Protein AF-A0AAD0MQS6-F1 (afdb_monomer_lite)

Radius of gyration: 20.45 Å; chains: 1; bounding box: 47×30×64 Å

pLDDT: mean 91.76, std 9.24, range [52.53, 98.5]

Organism: NCBI:txid860

Secondary structure (DSSP, 8-state):
---EETTEETT-BHHHHGGG--TTTEEE-TTSSEEEEEEEEEETTEEEEEEEETTTTEEEEEEE--TT--SSGGG-TTPBP-HHHHHHHTEE--TT-TTT-EEEESSSTT-EEEEE-SSSSSTT--SS--EEEEEEEE-SS-----TTS-S-S-GGG-SBGGGGHHHHHHTT--EEETTTTEEEEEETTEEEEEETTT-BEEEEEETTT--EEEE--

Foldseek 3Di:
DAQDDPRRGFFDACVVCLVVDAPVQWFQDQLNFWIWGFNPAADVPRTWTWIAGQLRRGGFKTKDQHQPDDPDDQQHFFDFDDPCNCVVQVWDDDPVCPPQAWTAGPNQQFKIFHWDQLCCPPVVRNPRTITGRIIMGGHPPDDPDPLCDALDPDPLPDFFCRNCVNVQSVVVAWGDGSVVQWIWGDDDQWIWIAGSRPRTTQWIARNVVRDTPDGDD

Structure (mmCIF, N/CA/C/O backbone):
data_AF-A0AAD0MQS6-F1
#
_entry.id   AF-A0AAD0MQS6-F1
#
loop_
_atom_site.group_PDB
_atom_site.id
_atom_site.type_symbol
_atom_site.label_atom_id
_atom_site.label_alt_id
_atom_site.label_comp_id
_atom_site.label_asym_id
_atom_site.label_entity_id
_atom_site.label_seq_id
_atom_site.pdbx_PDB_ins_code
_atom_site.Cartn_x
_atom_site.Cartn_y
_atom_site.Cartn_z
_atom_site.occupancy
_atom_site.B_iso_or_equiv
_atom_site.auth_seq_id
_atom_site.auth_comp_id
_atom_site.auth_asym_id
_atom_site.auth_atom_id
_atom_site.pdbx_PDB_model_num
ATOM 1 N N . MET A 1 1 ? -1.853 -10.309 18.405 1.00 84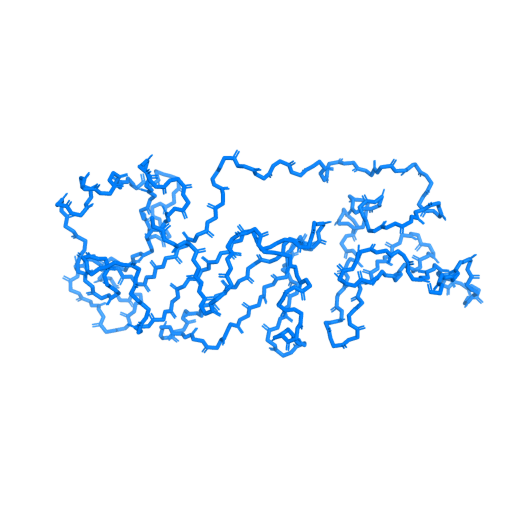.81 1 MET A N 1
ATOM 2 C CA . MET A 1 1 ? -2.832 -9.524 17.625 1.00 84.81 1 MET A CA 1
ATOM 3 C C . MET A 1 1 ? -2.603 -9.803 16.147 1.00 84.81 1 MET A C 1
ATOM 5 O O . MET A 1 1 ? -1.456 -10.047 15.782 1.00 84.81 1 MET A O 1
ATOM 9 N N . LYS A 1 2 ? -3.654 -9.863 15.324 1.00 86.12 2 LYS A N 1
ATOM 10 C CA . LYS A 1 2 ? -3.515 -10.109 13.881 1.00 86.12 2 LYS A CA 1
ATOM 11 C C . LYS A 1 2 ? -3.589 -8.777 13.137 1.00 86.12 2 LYS A C 1
ATOM 13 O O . LYS A 1 2 ? -4.615 -8.115 13.192 1.00 86.12 2 LYS A O 1
ATOM 18 N N . TYR A 1 3 ? -2.507 -8.403 12.462 1.00 89.94 3 TYR A N 1
ATOM 19 C CA . TYR A 1 3 ? -2.429 -7.190 11.645 1.00 89.94 3 TYR A CA 1
ATOM 20 C C . TYR A 1 3 ? -2.841 -7.524 10.210 1.00 89.94 3 TYR A C 1
ATOM 22 O O . TYR A 1 3 ? -2.008 -7.634 9.307 1.00 89.94 3 TYR A O 1
ATOM 30 N N . GLU A 1 4 ? -4.129 -7.811 10.046 1.00 94.44 4 GLU A N 1
ATOM 31 C CA . GLU A 1 4 ? -4.718 -8.241 8.782 1.00 94.44 4 GLU A CA 1
ATOM 32 C C . GLU A 1 4 ? -6.066 -7.558 8.553 1.00 94.44 4 GLU A C 1
ATOM 34 O O . GLU A 1 4 ? -6.793 -7.274 9.504 1.00 94.44 4 GLU A O 1
ATOM 39 N N . TYR A 1 5 ? -6.412 -7.325 7.292 1.00 96.81 5 TYR A N 1
ATOM 40 C CA . TYR A 1 5 ? -7.717 -6.810 6.894 1.00 96.81 5 TYR A CA 1
ATOM 41 C C . TYR A 1 5 ? -8.201 -7.562 5.656 1.00 96.81 5 TYR A C 1
ATOM 43 O O . TYR A 1 5 ? -7.484 -7.645 4.661 1.00 96.81 5 TYR A O 1
ATOM 51 N N . GLN A 1 6 ? -9.394 -8.162 5.736 1.00 94.19 6 GLN A N 1
ATOM 52 C CA . GLN A 1 6 ? -9.986 -8.974 4.657 1.00 94.19 6 GLN A CA 1
ATOM 53 C C . GLN A 1 6 ? -9.030 -10.050 4.092 1.00 94.19 6 GLN A C 1
ATOM 55 O O . GLN A 1 6 ? -9.009 -10.329 2.897 1.00 94.19 6 GLN A O 1
ATOM 60 N N . GLY A 1 7 ? -8.217 -10.658 4.963 1.00 94.69 7 GLY A N 1
ATOM 61 C CA . GLY A 1 7 ? -7.245 -11.694 4.595 1.00 94.69 7 GLY A CA 1
ATOM 62 C C . GLY A 1 7 ? -5.902 -11.177 4.064 1.00 94.69 7 GLY A C 1
ATOM 63 O O . GLY A 1 7 ? -5.009 -11.992 3.843 1.00 94.69 7 GLY A O 1
ATOM 64 N N . ILE A 1 8 ? -5.733 -9.860 3.909 1.00 96.81 8 ILE A N 1
ATOM 65 C CA . ILE A 1 8 ? -4.472 -9.222 3.510 1.00 96.81 8 ILE A CA 1
ATOM 66 C C . ILE A 1 8 ? -3.673 -8.883 4.763 1.00 96.81 8 ILE A C 1
ATOM 68 O O . ILE A 1 8 ? -4.180 -8.205 5.660 1.00 96.81 8 ILE A O 1
ATOM 72 N N . LYS A 1 9 ? -2.425 -9.341 4.824 1.00 95.25 9 LYS A N 1
ATOM 73 C CA . LYS A 1 9 ? -1.525 -9.151 5.964 1.00 95.25 9 LYS A CA 1
ATOM 74 C C . LYS A 1 9 ? -0.420 -8.165 5.633 1.00 95.25 9 LYS A C 1
ATOM 76 O O . LYS A 1 9 ? 0.049 -8.081 4.498 1.00 95.25 9 LYS A O 1
ATOM 81 N N . LEU A 1 10 ? 0.056 -7.474 6.663 1.00 93.06 10 LEU A N 1
ATOM 82 C CA . LEU A 1 10 ? 1.324 -6.758 6.579 1.00 93.06 10 LEU A CA 1
ATOM 83 C C . LEU A 1 10 ? 2.438 -7.734 6.157 1.00 93.06 10 LEU A C 1
ATOM 85 O O . LEU A 1 10 ? 2.541 -8.832 6.710 1.00 93.06 10 LEU A O 1
ATOM 89 N N . GLY A 1 11 ? 3.246 -7.350 5.170 1.00 92.12 11 GLY A N 1
ATOM 90 C CA . GLY A 1 11 ? 4.288 -8.203 4.598 1.00 92.12 11 GLY A CA 1
ATOM 91 C C . GLY A 1 11 ? 3.839 -9.103 3.440 1.00 92.12 11 GLY A C 1
ATOM 92 O O . GLY A 1 11 ? 4.682 -9.780 2.850 1.00 92.12 11 GLY A O 1
ATOM 93 N N . ASP A 1 12 ? 2.551 -9.133 3.077 1.00 95.81 12 ASP A N 1
ATOM 94 C CA . ASP A 1 12 ? 2.113 -9.891 1.901 1.00 95.81 12 ASP A CA 1
ATOM 95 C C . ASP A 1 12 ? 2.695 -9.313 0.602 1.00 95.81 12 ASP A C 1
ATOM 97 O O . ASP A 1 12 ? 2.793 -8.101 0.424 1.00 95.81 12 ASP A O 1
ATOM 101 N N . SER A 1 13 ? 3.059 -10.199 -0.329 1.00 96.56 13 SER A N 1
ATOM 102 C CA . SER A 1 13 ? 3.454 -9.817 -1.690 1.00 96.56 13 SER A CA 1
ATOM 103 C C . SER A 1 13 ? 2.247 -9.310 -2.479 1.00 96.56 13 SER A C 1
ATOM 105 O O . SER A 1 13 ? 1.150 -9.866 -2.366 1.00 96.56 13 SER A O 1
ATOM 107 N N . ILE A 1 14 ? 2.471 -8.329 -3.355 1.00 97.44 14 ILE A N 1
ATOM 108 C CA . ILE A 1 14 ? 1.487 -7.832 -4.320 1.00 97.44 14 ILE A CA 1
ATOM 109 C C . ILE A 1 14 ? 0.902 -8.966 -5.163 1.00 97.44 14 ILE A C 1
ATOM 111 O O . ILE A 1 14 ? -0.274 -8.918 -5.499 1.00 97.44 14 ILE A O 1
ATOM 115 N N . GLU A 1 15 ? 1.670 -10.023 -5.439 1.00 97.75 15 GLU A N 1
ATOM 116 C CA . GLU A 1 15 ? 1.200 -11.207 -6.166 1.00 97.75 15 GLU A CA 1
ATOM 117 C C . GLU A 1 15 ? -0.045 -11.828 -5.518 1.00 97.75 15 GLU A C 1
ATOM 119 O O . GLU A 1 15 ? -0.988 -12.199 -6.216 1.00 97.75 15 GLU A O 1
ATOM 124 N N . LYS A 1 16 ? -0.102 -11.879 -4.180 1.00 97.31 16 LYS A N 1
ATOM 125 C CA . LYS A 1 16 ? -1.248 -12.451 -3.458 1.00 97.31 16 LYS A CA 1
ATOM 126 C C . LYS A 1 16 ? -2.524 -11.634 -3.631 1.00 97.31 16 LYS A C 1
ATOM 128 O O . LYS A 1 16 ? -3.617 -12.183 -3.525 1.00 97.31 16 LYS A O 1
ATOM 133 N N . ILE A 1 17 ? -2.384 -10.331 -3.861 1.00 97.00 17 ILE A N 1
ATOM 134 C CA . ILE A 1 17 ? -3.498 -9.381 -3.880 1.00 97.00 17 ILE A CA 1
ATOM 135 C C . ILE A 1 17 ? -3.730 -8.756 -5.256 1.00 97.00 17 ILE A C 1
ATOM 137 O O . ILE A 1 17 ? -4.676 -7.993 -5.408 1.00 97.00 17 ILE A O 1
ATOM 141 N N . ILE A 1 18 ? -2.929 -9.100 -6.271 1.00 97.50 18 ILE A N 1
ATOM 142 C CA . ILE A 1 18 ? -2.945 -8.455 -7.593 1.00 97.50 18 ILE A CA 1
ATOM 143 C C . ILE A 1 18 ? -4.324 -8.501 -8.252 1.00 97.50 18 ILE A C 1
ATOM 145 O O . ILE A 1 18 ? -4.724 -7.552 -8.913 1.00 97.50 18 ILE A O 1
ATOM 149 N N . ASN A 1 19 ? -5.084 -9.575 -8.025 1.00 97.19 19 ASN A N 1
ATOM 150 C CA . ASN A 1 19 ? -6.423 -9.750 -8.591 1.00 97.19 19 ASN A CA 1
ATOM 151 C C . ASN A 1 19 ? -7.476 -8.814 -7.971 1.00 97.19 19 ASN A C 1
ATOM 153 O O . ASN A 1 19 ? -8.575 -8.698 -8.507 1.00 97.19 19 ASN A O 1
ATOM 157 N N . LEU A 1 20 ? -7.160 -8.161 -6.849 1.00 97.56 20 LEU A N 1
ATOM 158 C CA . LEU A 1 20 ? -8.011 -7.155 -6.211 1.00 97.56 20 LEU A CA 1
ATOM 159 C C . LEU A 1 20 ? -7.728 -5.743 -6.746 1.00 97.56 20 LEU A C 1
ATOM 161 O O . LEU A 1 20 ? -8.545 -4.839 -6.560 1.00 97.56 20 LEU A O 1
ATOM 165 N N . LEU A 1 21 ? -6.578 -5.543 -7.394 1.00 98.19 21 LEU A N 1
ATOM 166 C CA . LEU A 1 21 ? -6.091 -4.234 -7.811 1.00 98.19 21 LEU A CA 1
ATOM 167 C C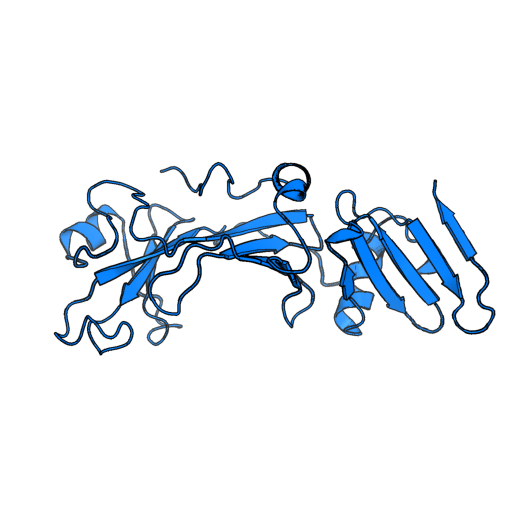 . LEU A 1 21 ? -6.548 -3.914 -9.239 1.00 98.19 21 LEU A C 1
ATOM 169 O O . LEU A 1 21 ? -6.540 -4.773 -10.118 1.00 98.19 21 LEU A O 1
ATOM 173 N N . ASN A 1 22 ? -6.937 -2.664 -9.470 1.00 98.25 22 ASN A N 1
ATOM 174 C CA . ASN A 1 22 ? -7.222 -2.103 -10.789 1.00 98.25 22 ASN A CA 1
ATOM 175 C C . ASN A 1 22 ? -7.034 -0.581 -10.772 1.00 98.25 22 ASN A C 1
ATOM 177 O O . ASN A 1 22 ? -6.935 0.038 -9.708 1.00 98.25 22 ASN A O 1
ATOM 181 N N . ASN A 1 23 ? -7.062 0.042 -11.947 1.00 98.12 23 ASN A N 1
ATOM 182 C CA . ASN A 1 23 ? -6.857 1.491 -12.077 1.00 98.12 23 ASN A CA 1
ATOM 183 C C . ASN A 1 23 ? -7.951 2.347 -11.400 1.00 98.12 23 ASN A C 1
ATOM 185 O O . ASN A 1 23 ? -7.746 3.536 -11.164 1.00 98.12 23 ASN A O 1
ATOM 189 N N . LYS A 1 24 ? -9.124 1.780 -11.071 1.00 97.75 24 LYS A N 1
ATOM 190 C CA . LYS A 1 24 ? -10.201 2.517 -10.380 1.00 97.75 24 LYS A CA 1
ATOM 191 C C . LYS A 1 24 ? -9.984 2.583 -8.873 1.00 97.75 24 LYS A C 1
ATOM 193 O O . LYS A 1 24 ? -10.360 3.572 -8.246 1.00 97.75 24 LYS A O 1
ATOM 198 N N . ASN A 1 25 ? -9.435 1.522 -8.284 1.00 97.69 25 ASN A N 1
ATOM 199 C CA . ASN A 1 25 ? -9.292 1.393 -6.834 1.00 97.69 25 ASN A CA 1
ATOM 200 C C . ASN A 1 25 ? -7.849 1.547 -6.340 1.00 97.69 25 ASN A C 1
ATOM 202 O O . ASN A 1 25 ? -7.645 1.695 -5.137 1.00 97.69 25 ASN A O 1
ATOM 206 N N . THR A 1 26 ? -6.865 1.543 -7.237 1.00 98.38 26 THR A N 1
ATOM 207 C CA . THR A 1 26 ? -5.444 1.574 -6.893 1.00 98.38 26 THR A CA 1
ATOM 208 C C . THR A 1 26 ? -4.746 2.688 -7.653 1.00 98.38 26 THR A C 1
ATOM 210 O O . THR A 1 26 ? -4.903 2.811 -8.864 1.00 98.38 26 THR A O 1
ATOM 213 N N . LYS A 1 27 ? -3.969 3.507 -6.940 1.00 97.25 27 LYS A N 1
ATOM 214 C CA . LYS A 1 27 ? -3.188 4.598 -7.536 1.00 97.25 27 LYS A CA 1
ATOM 215 C C . LYS A 1 27 ? -1.796 4.692 -6.929 1.00 97.25 27 LYS A C 1
ATOM 217 O O . LYS A 1 27 ? -1.626 4.382 -5.753 1.00 97.25 27 LYS A O 1
ATOM 222 N N . LEU A 1 28 ? -0.830 5.171 -7.704 1.00 96.81 28 LEU A N 1
ATOM 223 C CA . LEU A 1 28 ? 0.480 5.554 -7.183 1.00 96.81 28 LEU A CA 1
ATOM 224 C C . LEU A 1 28 ? 0.337 6.779 -6.266 1.00 96.81 28 LEU A C 1
ATOM 226 O O . LEU A 1 28 ? -0.493 7.658 -6.520 1.00 96.81 28 LEU A O 1
ATOM 230 N N . ASN A 1 29 ? 1.096 6.812 -5.173 1.00 94.25 29 ASN A N 1
ATOM 231 C CA . ASN A 1 29 ? 1.189 7.991 -4.322 1.00 94.25 29 ASN A CA 1
ATOM 232 C C . ASN A 1 29 ? 2.011 9.100 -4.996 1.00 94.25 29 ASN A C 1
ATOM 234 O O . ASN A 1 29 ? 2.797 8.855 -5.909 1.00 94.25 29 ASN A O 1
ATOM 238 N N . ASP A 1 30 ? 1.877 10.324 -4.494 1.00 90.00 30 ASP A N 1
ATOM 239 C CA . ASP A 1 30 ? 2.519 11.496 -5.103 1.00 90.00 30 ASP A CA 1
ATOM 240 C C . ASP A 1 30 ? 4.060 11.455 -5.010 1.00 90.00 30 ASP A C 1
ATOM 242 O O . ASP A 1 30 ? 4.748 12.189 -5.709 1.00 90.00 30 ASP A O 1
ATOM 246 N N . PHE A 1 31 ? 4.612 10.575 -4.166 1.00 87.38 31 PHE A N 1
ATOM 247 C CA . PHE A 1 31 ? 6.055 10.375 -3.996 1.00 87.38 31 PHE A CA 1
ATOM 248 C C . PHE A 1 31 ? 6.646 9.272 -4.888 1.00 87.38 31 PHE A C 1
ATOM 250 O O . PHE A 1 31 ? 7.858 9.031 -4.824 1.00 87.38 31 PHE A O 1
ATOM 257 N N . GLY A 1 32 ? 5.812 8.575 -5.667 1.00 89.06 32 GLY A N 1
ATOM 258 C CA . GLY A 1 32 ? 6.231 7.480 -6.543 1.00 89.06 32 GLY A CA 1
ATOM 259 C C . GLY A 1 32 ? 6.788 6.254 -5.809 1.00 89.06 32 GLY A C 1
ATOM 260 O O . GLY A 1 32 ? 7.562 5.493 -6.385 1.00 89.06 32 GLY A O 1
ATOM 261 N N . THR A 1 33 ? 6.451 6.072 -4.530 1.00 90.88 33 THR A N 1
ATOM 262 C CA . THR A 1 33 ? 6.995 5.000 -3.680 1.00 90.88 33 THR A CA 1
ATOM 263 C C . THR A 1 33 ? 6.022 3.864 -3.434 1.00 90.88 33 THR A C 1
ATOM 265 O O . THR A 1 33 ? 6.464 2.725 -3.297 1.00 90.88 33 THR A O 1
ATOM 268 N N . ASP A 1 34 ? 4.721 4.152 -3.385 1.00 95.00 34 ASP A N 1
ATOM 269 C CA . ASP A 1 34 ? 3.715 3.201 -2.919 1.00 95.00 34 ASP A CA 1
ATOM 270 C C . ASP A 1 34 ? 2.457 3.240 -3.779 1.00 95.00 34 ASP A C 1
ATOM 272 O O . ASP A 1 34 ? 1.966 4.308 -4.152 1.00 95.00 34 ASP A O 1
ATOM 276 N N . LEU A 1 35 ? 1.881 2.068 -4.027 1.00 97.69 35 LEU A N 1
ATOM 277 C CA . LEU A 1 35 ? 0.518 1.941 -4.525 1.00 97.69 35 LEU A CA 1
ATOM 278 C C . LEU A 1 35 ? -0.446 1.987 -3.349 1.00 97.69 35 LEU A C 1
ATOM 280 O O . LEU A 1 35 ? -0.298 1.245 -2.380 1.00 97.69 35 LEU A O 1
ATOM 284 N N . ILE A 1 36 ? -1.460 2.833 -3.465 1.00 98.12 36 ILE A N 1
ATOM 285 C CA . ILE A 1 36 ? -2.537 2.987 -2.498 1.00 98.12 36 ILE A CA 1
ATOM 286 C C . ILE A 1 36 ? -3.773 2.293 -3.059 1.00 98.12 36 ILE A C 1
ATOM 288 O O . ILE A 1 36 ? -4.453 2.835 -3.934 1.00 98.12 36 ILE A O 1
ATOM 292 N N . TYR A 1 37 ? -4.075 1.114 -2.525 1.00 98.19 37 TYR A N 1
ATOM 293 C CA . TYR A 1 37 ? -5.296 0.367 -2.796 1.00 98.19 37 TYR A CA 1
ATOM 294 C C . TYR A 1 37 ? -6.409 0.799 -1.830 1.00 98.19 37 TYR A C 1
ATOM 296 O O . TYR A 1 37 ? -6.290 0.633 -0.617 1.00 98.19 37 TYR A O 1
ATOM 304 N N . LYS A 1 38 ? -7.504 1.355 -2.355 1.00 97.50 38 LYS A N 1
ATOM 305 C CA . LYS A 1 38 ? -8.731 1.659 -1.604 1.00 97.50 38 LYS A CA 1
ATOM 306 C C . LYS A 1 38 ? -9.661 0.447 -1.631 1.00 97.50 38 LYS A C 1
ATOM 308 O O . LYS A 1 38 ? -10.166 0.088 -2.692 1.00 97.50 38 LYS A O 1
ATOM 313 N N . THR A 1 39 ? -9.936 -0.139 -0.469 1.00 95.12 39 THR A N 1
ATOM 314 C CA . THR A 1 39 ? -10.717 -1.389 -0.362 1.00 95.12 39 THR A CA 1
ATOM 315 C C . THR A 1 39 ? -12.224 -1.192 -0.550 1.00 95.12 39 THR A C 1
ATOM 317 O O . THR A 1 39 ? -12.948 -2.157 -0.766 1.00 95.12 39 THR A O 1
ATOM 320 N N . GLY A 1 40 ? -12.701 0.055 -0.476 1.00 92.75 40 GLY A N 1
ATOM 321 C CA . GLY A 1 40 ? -14.116 0.421 -0.587 1.00 92.75 40 GLY A CA 1
ATOM 322 C C . GLY A 1 40 ? -14.793 0.706 0.754 1.00 92.75 40 GLY A C 1
ATOM 323 O O . GLY A 1 40 ? -15.755 1.467 0.772 1.00 92.75 40 GLY A O 1
ATOM 324 N N . SER A 1 41 ? -14.265 0.191 1.870 1.00 95.19 41 SER A N 1
ATOM 325 C CA . SER A 1 41 ? -14.770 0.525 3.208 1.00 95.19 41 SER A CA 1
ATOM 326 C C . SER A 1 41 ? -14.367 1.938 3.620 1.00 95.19 41 SER A C 1
ATOM 328 O O . SER A 1 41 ? -13.222 2.362 3.420 1.00 95.19 41 SER A O 1
ATOM 330 N N . THR A 1 42 ? -15.308 2.665 4.211 1.00 94.12 42 THR A N 1
ATOM 331 C CA . THR A 1 42 ? -15.132 4.048 4.656 1.00 94.12 42 THR A CA 1
ATOM 332 C C . THR A 1 42 ? -15.847 4.280 5.976 1.00 94.12 42 THR A C 1
ATOM 334 O O . THR A 1 42 ? -16.956 3.782 6.176 1.00 94.12 42 THR A O 1
ATOM 337 N N . ILE A 1 43 ? -15.279 5.139 6.812 1.00 92.00 43 ILE A N 1
ATOM 338 C CA . ILE A 1 43 ? -16.011 5.812 7.882 1.00 92.00 43 ILE A CA 1
ATOM 339 C C . ILE A 1 43 ? -16.134 7.273 7.467 1.00 92.00 43 ILE A C 1
ATOM 341 O O . ILE A 1 43 ? -15.140 7.992 7.420 1.00 92.00 43 ILE A O 1
ATOM 345 N N . GLU A 1 44 ? -17.357 7.679 7.124 1.00 90.25 44 GLU A N 1
ATOM 346 C CA . GLU A 1 44 ? -17.641 8.980 6.504 1.00 90.25 44 GLU A CA 1
ATOM 347 C C . GLU A 1 44 ? -16.763 9.201 5.256 1.00 90.25 44 GLU A C 1
ATOM 349 O O . GLU A 1 44 ? -16.873 8.440 4.293 1.00 90.25 44 GLU A O 1
ATOM 354 N N . ASP A 1 45 ? -15.899 10.210 5.245 1.00 87.81 45 ASP A N 1
ATOM 355 C CA . ASP A 1 45 ? -14.990 10.532 4.140 1.00 87.81 45 ASP A CA 1
ATOM 356 C C . ASP A 1 45 ? -13.608 9.852 4.255 1.00 87.81 45 ASP A C 1
ATOM 358 O O . ASP A 1 45 ? -12.771 9.949 3.347 1.00 87.81 45 ASP A O 1
ATOM 362 N N . ILE A 1 46 ? -13.365 9.104 5.335 1.00 91.00 46 ILE A N 1
ATOM 363 C CA . ILE A 1 46 ? -12.092 8.433 5.598 1.00 91.00 46 ILE A CA 1
ATOM 364 C C . ILE A 1 46 ? -12.146 7.000 5.067 1.00 91.00 46 ILE A C 1
ATOM 366 O O . ILE A 1 46 ? -12.846 6.138 5.589 1.00 91.00 46 ILE A O 1
ATOM 370 N N . SER A 1 47 ? -11.379 6.724 4.013 1.00 94.56 47 SER A N 1
ATOM 371 C CA . SER A 1 47 ? -11.337 5.398 3.388 1.00 94.56 47 SER A CA 1
ATOM 372 C C . SER A 1 47 ? -10.281 4.480 3.997 1.00 94.56 47 SER A C 1
ATOM 374 O O . SER A 1 47 ? -9.132 4.899 4.162 1.00 94.56 47 SER A O 1
ATOM 376 N N . THR A 1 48 ? -10.629 3.204 4.142 1.00 97.44 48 THR A N 1
ATOM 377 C CA . THR A 1 48 ? -9.687 2.096 4.334 1.00 97.44 48 THR A CA 1
ATOM 378 C C . THR A 1 48 ? -8.736 1.990 3.140 1.00 97.44 48 THR A C 1
ATOM 380 O O . THR A 1 48 ? -9.154 2.074 1.977 1.00 97.44 48 THR A O 1
ATOM 383 N N . ARG A 1 49 ? -7.436 1.854 3.419 1.00 97.50 49 ARG A N 1
ATOM 384 C CA . ARG A 1 49 ? -6.361 1.869 2.416 1.00 97.50 49 ARG A CA 1
ATOM 385 C C . ARG A 1 49 ? -5.284 0.847 2.745 1.00 97.50 49 ARG A C 1
ATOM 387 O O . ARG A 1 49 ? -4.886 0.714 3.896 1.00 97.50 49 ARG A O 1
ATOM 394 N N . ILE A 1 50 ? -4.753 0.198 1.721 1.00 97.88 50 ILE A N 1
ATOM 395 C CA . ILE A 1 50 ? -3.603 -0.700 1.809 1.00 97.88 50 ILE A CA 1
ATOM 396 C C . ILE A 1 50 ? -2.490 -0.119 0.945 1.00 97.88 50 ILE A C 1
ATOM 398 O O . ILE A 1 50 ? -2.727 0.283 -0.192 1.00 97.88 50 ILE A O 1
ATOM 402 N N . TYR A 1 51 ? -1.290 -0.053 1.504 1.00 97.00 51 TYR A N 1
ATOM 403 C CA . TYR A 1 51 ? -0.119 0.549 0.889 1.00 97.00 51 TYR A CA 1
ATOM 404 C C . TYR A 1 51 ? 0.865 -0.550 0.530 1.00 97.00 51 TYR A C 1
ATOM 406 O O . TYR A 1 51 ? 1.255 -1.354 1.382 1.00 97.00 51 TYR A O 1
ATOM 414 N N . ILE A 1 52 ? 1.250 -0.578 -0.739 1.00 96.75 52 ILE A N 1
ATOM 415 C CA . ILE A 1 52 ? 2.148 -1.575 -1.305 1.00 96.75 52 ILE A CA 1
ATOM 416 C C . ILE A 1 52 ? 3.380 -0.833 -1.800 1.00 96.75 52 ILE A C 1
ATOM 418 O O . ILE A 1 52 ? 3.271 -0.013 -2.711 1.00 96.75 52 ILE A O 1
ATOM 422 N N . CYS A 1 53 ? 4.540 -1.128 -1.227 1.00 94.75 53 CYS A N 1
ATOM 423 C CA . CYS A 1 53 ? 5.790 -0.511 -1.646 1.00 94.75 53 CYS A CA 1
ATOM 424 C C . CYS A 1 53 ? 6.108 -0.935 -3.077 1.00 94.75 53 CYS A C 1
ATOM 426 O O . CYS A 1 53 ? 6.257 -2.123 -3.345 1.00 94.75 53 CYS A O 1
ATOM 428 N N . LEU A 1 54 ? 6.228 0.017 -4.000 1.00 94.12 54 LEU A N 1
ATOM 429 C CA . LEU A 1 54 ? 6.466 -0.267 -5.416 1.00 94.12 54 LEU A CA 1
ATOM 430 C C . LEU A 1 54 ? 7.837 -0.925 -5.638 1.00 94.12 54 LEU A C 1
ATOM 432 O O . LEU A 1 54 ? 7.975 -1.820 -6.467 1.00 94.12 54 LEU A O 1
ATOM 436 N N . TYR A 1 55 ? 8.832 -0.513 -4.848 1.00 92.38 55 TYR A N 1
ATOM 437 C CA . TYR A 1 55 ? 10.202 -1.024 -4.909 1.00 92.38 55 TYR A CA 1
ATOM 438 C C . TYR A 1 55 ? 10.295 -2.515 -4.557 1.00 92.38 55 TYR A C 1
ATOM 440 O O . TYR A 1 55 ? 11.005 -3.265 -5.222 1.00 92.38 55 TYR A O 1
ATOM 448 N N . THR A 1 56 ? 9.569 -2.964 -3.528 1.00 92.75 56 THR A N 1
ATOM 449 C CA . THR A 1 56 ? 9.617 -4.363 -3.063 1.00 92.75 56 THR A CA 1
ATOM 450 C C . THR A 1 56 ? 8.411 -5.197 -3.463 1.00 92.75 56 THR A C 1
ATOM 452 O O . THR A 1 56 ? 8.499 -6.422 -3.447 1.00 92.75 56 THR A O 1
ATOM 455 N N . GLY A 1 57 ? 7.301 -4.560 -3.832 1.00 94.81 57 GLY A N 1
ATOM 456 C CA . GLY A 1 57 ? 5.981 -5.156 -4.035 1.00 94.81 57 GLY A CA 1
ATOM 457 C C . GLY A 1 57 ? 5.400 -5.801 -2.785 1.00 94.81 57 GLY A C 1
ATOM 458 O O . GLY A 1 57 ? 4.739 -6.827 -2.899 1.00 94.81 57 GLY A O 1
ATOM 459 N N . ILE A 1 58 ? 5.677 -5.251 -1.604 1.00 94.81 58 ILE A N 1
ATOM 460 C CA . ILE A 1 58 ? 5.207 -5.779 -0.318 1.00 94.81 58 ILE A CA 1
ATOM 461 C C . ILE A 1 58 ? 4.183 -4.820 0.292 1.00 94.81 58 ILE A C 1
ATOM 463 O O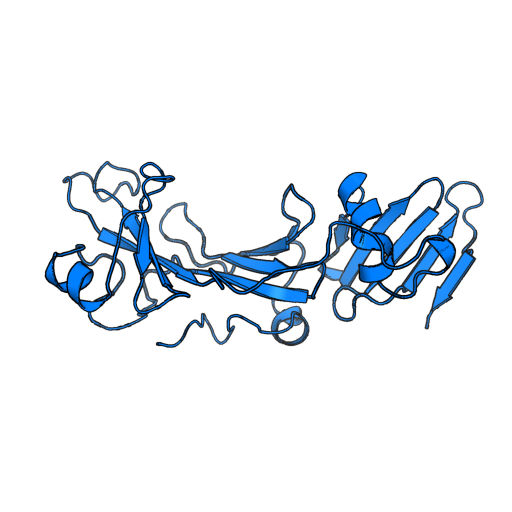 . ILE A 1 58 ? 4.336 -3.603 0.195 1.00 94.81 58 ILE A O 1
ATOM 467 N N . VAL A 1 59 ? 3.153 -5.358 0.946 1.00 95.62 59 VAL A N 1
ATOM 468 C CA . VAL A 1 59 ? 2.221 -4.589 1.780 1.00 95.62 59 VAL A CA 1
ATOM 469 C C . VAL A 1 59 ? 2.967 -4.044 2.997 1.00 95.62 59 VAL A C 1
ATOM 471 O O . VAL A 1 59 ? 3.340 -4.799 3.895 1.00 95.62 59 VAL A O 1
ATOM 474 N N . VAL A 1 60 ? 3.172 -2.729 3.028 1.00 94.00 60 VAL A N 1
ATOM 475 C CA . VAL A 1 60 ? 3.961 -2.027 4.058 1.00 94.00 60 VAL A CA 1
ATOM 476 C C . VAL A 1 60 ? 3.109 -1.266 5.063 1.00 94.00 60 VAL A C 1
ATOM 478 O O . VAL A 1 60 ? 3.589 -0.951 6.148 1.00 94.00 60 VAL A O 1
ATOM 481 N N . MET A 1 61 ? 1.848 -0.986 4.728 1.00 95.44 61 MET A N 1
ATOM 482 C CA . MET A 1 61 ? 0.914 -0.364 5.658 1.00 95.44 61 MET A CA 1
ATOM 483 C C . MET A 1 61 ? -0.536 -0.727 5.329 1.00 95.44 61 MET A C 1
ATOM 485 O O . MET A 1 61 ? -0.923 -0.820 4.165 1.00 95.44 61 MET A O 1
ATOM 489 N N . ILE A 1 62 ? -1.355 -0.900 6.362 1.00 97.00 62 ILE A N 1
ATOM 490 C CA . ILE A 1 62 ? -2.799 -1.131 6.264 1.00 97.00 62 ILE A CA 1
ATOM 491 C C . ILE A 1 62 ? -3.490 -0.115 7.171 1.00 97.00 62 ILE A C 1
ATOM 493 O O . ILE A 1 62 ? -3.309 -0.145 8.382 1.00 97.00 62 ILE A O 1
ATOM 497 N N . LYS A 1 63 ? -4.290 0.781 6.595 1.00 96.75 63 LYS A N 1
ATOM 498 C CA . LYS A 1 63 ? -5.161 1.710 7.320 1.00 96.75 63 LYS A CA 1
ATOM 499 C C . LYS A 1 63 ? -6.592 1.198 7.267 1.00 96.75 63 LYS A C 1
ATOM 501 O O . LYS A 1 63 ? -7.168 1.160 6.182 1.00 96.75 63 LYS A O 1
ATOM 506 N N . VAL A 1 64 ? -7.156 0.825 8.410 1.00 97.31 64 VAL A N 1
ATOM 507 C CA . VAL A 1 64 ? -8.500 0.257 8.548 1.00 97.31 64 VAL A CA 1
ATOM 508 C C . VAL A 1 64 ? -9.456 1.287 9.139 1.00 97.31 64 VAL A C 1
ATOM 510 O O . VAL A 1 64 ? -9.318 1.669 10.297 1.00 97.31 64 VAL A O 1
ATOM 513 N N . PHE A 1 65 ? -10.438 1.686 8.336 1.00 95.94 65 PHE A N 1
ATOM 514 C CA . PHE A 1 65 ? -11.562 2.556 8.683 1.00 95.94 65 PHE A CA 1
ATOM 515 C C . PHE A 1 65 ? -12.847 1.870 8.211 1.00 95.94 65 PHE A C 1
ATOM 517 O O . PHE A 1 65 ? -13.363 2.139 7.122 1.00 95.94 65 PHE A O 1
ATOM 524 N N . ASP A 1 66 ? -13.294 0.904 9.004 1.00 96.00 66 ASP A N 1
ATOM 525 C CA . ASP A 1 66 ? -14.413 0.019 8.701 1.00 96.00 66 ASP A CA 1
ATOM 526 C C . ASP A 1 66 ? -15.164 -0.270 10.003 1.00 96.00 66 ASP A C 1
ATOM 528 O O . ASP A 1 66 ? -14.601 -0.875 10.909 1.00 96.00 66 ASP A O 1
ATOM 532 N N . GLN A 1 67 ? -16.410 0.193 10.114 1.00 93.06 67 GLN A N 1
ATOM 533 C CA . GLN A 1 67 ? -17.183 0.138 11.359 1.00 93.06 67 GLN A CA 1
ATOM 534 C C . GLN A 1 67 ? -17.415 -1.299 11.859 1.00 93.06 67 GLN A C 1
ATOM 536 O O . GLN A 1 67 ? -17.562 -1.499 13.066 1.00 93.06 67 GLN A O 1
ATOM 541 N N . ASP A 1 68 ? -17.412 -2.281 10.953 1.00 94.06 68 ASP A N 1
ATOM 542 C CA . ASP A 1 68 ? -17.626 -3.694 11.276 1.00 94.06 68 ASP A CA 1
ATOM 543 C C . ASP A 1 68 ? -16.318 -4.421 11.634 1.00 94.06 68 ASP A C 1
ATOM 545 O O . ASP A 1 68 ? -16.334 -5.557 12.121 1.00 94.06 68 ASP A O 1
ATOM 549 N N . PHE A 1 69 ? -15.162 -3.784 11.418 1.00 95.38 69 PHE A N 1
ATOM 550 C CA . PHE A 1 69 ? -13.874 -4.374 11.754 1.00 95.38 69 PHE A CA 1
ATOM 551 C C . PHE A 1 69 ? -13.621 -4.325 13.266 1.00 95.38 69 PHE A C 1
ATOM 553 O O . PHE A 1 69 ? -13.527 -3.266 13.885 1.00 95.38 69 PHE A O 1
ATOM 560 N N . CYS A 1 70 ? -13.448 -5.507 13.858 1.00 92.56 70 CYS A N 1
ATOM 561 C CA . CYS A 1 70 ? -13.098 -5.679 15.262 1.00 92.56 70 CYS A CA 1
ATOM 562 C C . CYS A 1 70 ? -11.688 -6.267 15.368 1.00 92.56 70 CYS A C 1
ATOM 564 O O . CYS A 1 70 ? -11.477 -7.445 15.074 1.00 92.56 70 CYS A O 1
ATOM 566 N N . LEU A 1 71 ? -10.723 -5.451 15.802 1.00 92.25 71 LEU A N 1
ATOM 567 C CA . LEU A 1 71 ? -9.361 -5.920 16.060 1.00 92.25 71 LEU A CA 1
ATOM 568 C C . LEU A 1 71 ? -9.322 -6.854 17.277 1.00 92.25 71 LEU A C 1
ATOM 570 O O . LEU A 1 71 ? -8.765 -7.952 17.220 1.00 92.25 71 LEU A O 1
ATOM 574 N N . VAL A 1 72 ? -9.928 -6.385 18.367 1.00 94.12 72 VAL A N 1
ATOM 575 C CA . VAL A 1 72 ? -10.197 -7.067 19.638 1.00 94.12 72 VAL A CA 1
ATOM 576 C C . VAL A 1 72 ? -11.389 -6.368 20.304 1.00 94.12 72 VAL A C 1
ATOM 578 O O . VAL A 1 72 ? -11.653 -5.197 20.031 1.00 94.12 72 VAL A O 1
ATOM 581 N N . GLU A 1 73 ? -12.118 -7.081 21.164 1.00 93.44 73 GLU A N 1
ATOM 582 C CA . GLU A 1 73 ? -13.414 -6.636 21.706 1.00 93.44 73 GLU A CA 1
ATOM 583 C C . GLU A 1 73 ? -13.384 -5.277 22.417 1.00 93.44 73 GLU A C 1
ATOM 585 O O . GLU A 1 73 ? -14.305 -4.481 22.259 1.00 93.44 73 GLU A O 1
ATOM 590 N N . ASP A 1 74 ? -12.326 -4.999 23.171 1.00 94.62 74 ASP A N 1
ATOM 591 C CA . ASP A 1 74 ? -12.141 -3.766 23.940 1.00 94.62 74 ASP A CA 1
ATOM 592 C C . ASP A 1 74 ? -11.497 -2.629 23.135 1.00 94.62 74 ASP A C 1
ATOM 594 O O . ASP A 1 74 ? -11.309 -1.542 23.669 1.00 94.62 74 ASP A O 1
ATOM 598 N N . LEU A 1 75 ? -11.183 -2.859 21.855 1.00 95.06 75 LEU A N 1
ATOM 599 C CA . LEU A 1 75 ? -10.713 -1.823 20.938 1.00 95.06 75 LEU A CA 1
ATOM 600 C C . LEU A 1 75 ? -11.711 -1.507 19.826 1.00 95.06 75 LEU A C 1
ATOM 602 O O . LEU A 1 75 ? -11.338 -0.774 18.923 1.00 95.06 75 LEU A O 1
ATOM 606 N N . LYS A 1 76 ? -12.943 -2.033 19.838 1.00 95.00 76 LYS A N 1
ATOM 607 C CA . LYS A 1 76 ? -13.936 -1.803 18.769 1.00 95.00 76 LYS A CA 1
ATOM 608 C C . LYS A 1 76 ? -14.051 -0.330 18.352 1.00 95.00 76 LYS A C 1
ATOM 610 O O . LYS A 1 76 ? -14.090 0.571 19.187 1.00 95.00 76 LYS A O 1
ATOM 615 N N . ILE A 1 77 ? -14.174 -0.102 17.046 1.00 94.88 77 ILE A N 1
ATOM 616 C CA . ILE A 1 77 ? -14.378 1.236 16.482 1.00 94.88 77 ILE A CA 1
ATOM 617 C C . ILE A 1 77 ? -15.656 1.864 17.058 1.00 94.88 77 ILE A C 1
ATOM 619 O O . ILE A 1 77 ? -16.723 1.250 17.085 1.00 94.88 77 ILE A O 1
ATOM 623 N N . GLY A 1 78 ? -15.538 3.110 17.508 1.00 93.25 78 GLY A N 1
ATOM 624 C CA . GLY A 1 78 ? -16.566 3.880 18.202 1.00 93.25 78 GLY A CA 1
ATOM 625 C C . GLY A 1 78 ? -16.464 3.836 19.729 1.00 93.25 78 GLY A C 1
ATOM 626 O O . GLY A 1 78 ? -17.123 4.646 20.384 1.00 93.25 78 GLY A O 1
ATOM 627 N N . LEU A 1 79 ? -15.651 2.941 20.308 1.00 95.25 79 LEU A N 1
ATOM 628 C CA . LEU A 1 79 ? -15.414 2.938 21.751 1.00 95.25 79 LEU A CA 1
ATOM 629 C C . LEU A 1 79 ? -14.582 4.155 22.178 1.00 95.25 79 LEU A C 1
ATOM 631 O O . LEU A 1 79 ? -13.651 4.532 21.458 1.00 95.25 79 LEU A O 1
ATOM 635 N N . PRO A 1 80 ? -14.884 4.750 23.347 1.00 95.62 80 PRO A N 1
ATOM 636 C CA . PRO A 1 80 ? -14.029 5.762 23.939 1.00 95.62 80 PRO A CA 1
ATOM 637 C C . PRO A 1 80 ? -12.638 5.220 24.268 1.00 95.62 80 PRO A C 1
ATOM 639 O O . PRO A 1 80 ? -12.515 4.076 24.714 1.00 95.62 80 PRO A O 1
ATOM 642 N N . ILE A 1 81 ? -11.611 6.052 24.112 1.00 93.69 81 ILE A N 1
ATOM 643 C CA . ILE A 1 81 ? -10.296 5.767 24.691 1.00 93.69 81 ILE A CA 1
ATOM 644 C C . ILE A 1 81 ? -10.365 6.038 26.195 1.00 93.69 81 ILE A C 1
ATOM 646 O O . ILE A 1 81 ? -10.850 7.074 26.639 1.00 93.69 81 ILE A O 1
ATOM 650 N N . THR A 1 82 ? -9.910 5.077 26.995 1.00 94.56 82 THR A N 1
ATOM 651 C CA . THR A 1 82 ? -9.861 5.188 28.457 1.00 94.56 82 THR A CA 1
ATOM 652 C C . THR A 1 82 ? -8.439 4.966 28.952 1.00 94.56 82 THR A C 1
ATOM 654 O O . THR A 1 82 ? -7.640 4.304 28.289 1.00 94.56 82 THR A O 1
ATOM 657 N N . ASN A 1 83 ? -8.137 5.432 30.166 1.00 94.31 83 ASN A N 1
ATOM 658 C CA . ASN A 1 83 ? -6.845 5.167 30.808 1.00 94.31 83 ASN A CA 1
ATOM 659 C C . ASN A 1 83 ? -6.544 3.661 30.919 1.00 94.31 83 ASN A C 1
ATOM 661 O O . ASN A 1 83 ? -5.401 3.251 30.759 1.00 94.31 83 ASN A O 1
ATOM 665 N N . GLU A 1 84 ? -7.568 2.822 31.115 1.00 95.94 84 GLU A N 1
ATOM 666 C CA . GLU A 1 84 ? -7.405 1.363 31.132 1.00 95.94 84 GLU A CA 1
ATOM 667 C C . GLU A 1 84 ? -6.930 0.827 29.771 1.00 95.94 84 GLU A C 1
ATOM 669 O O . GLU A 1 84 ? -6.013 0.006 29.717 1.00 95.94 84 GLU A O 1
ATOM 674 N N . ILE A 1 85 ? -7.510 1.312 28.665 1.00 95.69 85 ILE A N 1
ATOM 675 C CA . ILE A 1 85 ? -7.072 0.964 27.305 1.00 95.69 85 ILE A CA 1
ATOM 676 C C . ILE A 1 85 ? -5.633 1.445 27.077 1.00 95.69 85 ILE A C 1
ATOM 678 O O . ILE A 1 85 ? -4.796 0.664 26.611 1.00 95.69 85 ILE A O 1
ATOM 682 N N . ILE 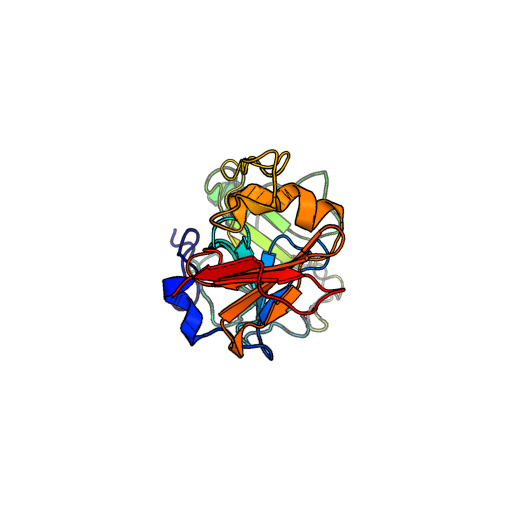A 1 86 ? -5.331 2.692 27.454 1.00 95.00 86 ILE A N 1
ATOM 683 C CA . ILE A 1 86 ? -3.997 3.290 27.317 1.00 95.00 86 ILE A CA 1
ATOM 684 C C . ILE A 1 86 ? -2.949 2.435 28.036 1.00 95.00 86 ILE A C 1
ATOM 686 O O . ILE A 1 86 ? -1.987 1.978 27.417 1.00 95.00 86 ILE A O 1
ATOM 690 N N . GLU A 1 87 ? -3.157 2.119 29.312 1.00 96.19 87 GLU A N 1
ATOM 691 C CA . GLU A 1 87 ? -2.222 1.307 30.094 1.00 96.19 87 GLU A CA 1
ATOM 692 C C . GLU A 1 87 ? -2.109 -0.125 29.557 1.00 96.19 87 GLU A C 1
ATOM 694 O O . GLU A 1 87 ? -1.003 -0.668 29.405 1.00 96.19 87 GLU A O 1
ATOM 699 N N . LYS A 1 88 ? -3.243 -0.757 29.227 1.00 96.19 88 LYS A N 1
ATOM 700 C CA . LYS A 1 88 ? -3.293 -2.145 28.748 1.00 96.19 88 LYS A CA 1
ATOM 701 C C . LYS A 1 88 ? -2.495 -2.325 27.465 1.00 96.19 88 LYS A C 1
ATOM 703 O O . LYS A 1 88 ? -1.679 -3.254 27.390 1.00 96.19 88 LYS A O 1
ATOM 708 N N . TYR A 1 89 ? -2.678 -1.427 26.501 1.00 95.62 89 TYR A N 1
ATOM 709 C CA . TYR A 1 89 ? -2.007 -1.476 25.204 1.00 95.62 89 TYR A CA 1
ATOM 710 C C . TYR A 1 89 ? -0.694 -0.686 25.172 1.00 95.62 89 TYR A C 1
ATOM 712 O O . TYR A 1 89 ? 0.038 -0.795 24.193 1.00 95.62 89 TYR A O 1
ATOM 720 N N . GLY A 1 90 ? -0.327 0.004 26.258 1.00 95.50 90 GLY A N 1
ATOM 721 C CA . GLY A 1 90 ? 0.887 0.822 26.310 1.00 95.50 90 GLY A CA 1
ATOM 722 C C . GLY A 1 90 ? 0.833 1.911 25.247 1.00 95.50 90 GLY A C 1
ATOM 723 O O . GLY A 1 90 ? 1.715 1.968 24.395 1.00 95.50 90 GLY A O 1
ATOM 724 N N . LEU A 1 91 ? -0.264 2.660 25.235 1.00 94.00 91 LEU A N 1
ATOM 725 C CA . LEU A 1 91 ? -0.496 3.712 24.264 1.00 94.00 91 LEU A CA 1
ATOM 726 C C . LEU A 1 91 ? 0.216 4.994 24.684 1.00 94.00 91 LEU A C 1
ATOM 728 O O . LEU A 1 91 ? 0.254 5.314 25.871 1.00 94.00 91 LEU A O 1
ATOM 732 N N . TYR A 1 92 ? 0.759 5.713 23.714 1.00 91.12 92 TYR A N 1
ATOM 733 C CA . TYR A 1 92 ? 1.291 7.057 23.900 1.00 91.12 92 TYR A CA 1
ATOM 734 C C . TYR A 1 92 ? 0.928 7.918 22.695 1.00 91.12 92 TYR A C 1
ATOM 736 O O . TYR A 1 92 ? 0.779 7.409 21.579 1.00 91.12 92 TYR A O 1
ATOM 744 N N . GLU A 1 93 ? 0.742 9.206 22.947 1.00 84.38 93 GLU A N 1
ATOM 745 C CA . GLU A 1 93 ? 0.633 10.209 21.893 1.00 84.38 93 GLU A CA 1
ATOM 746 C C . GLU A 1 93 ? 2.047 10.507 21.411 1.00 84.38 93 GLU A C 1
ATOM 748 O O . GLU A 1 93 ? 2.970 10.637 22.216 1.00 84.38 93 GLU A O 1
ATOM 753 N N . ASP A 1 94 ? 2.233 10.532 20.099 1.00 71.38 94 ASP A N 1
ATOM 754 C CA . ASP A 1 94 ? 3.491 10.983 19.528 1.00 71.38 94 ASP A CA 1
ATOM 755 C C . ASP A 1 94 ? 3.485 12.515 19.523 1.00 71.38 94 ASP A C 1
ATOM 757 O O . ASP A 1 94 ? 2.703 13.129 18.791 1.00 71.38 94 ASP A O 1
ATOM 761 N N . ASP A 1 95 ? 4.366 13.117 20.328 1.00 62.16 95 ASP A N 1
ATOM 762 C CA . ASP A 1 95 ? 4.541 14.571 20.488 1.00 62.16 95 ASP A CA 1
ATOM 763 C C . ASP A 1 95 ? 4.754 15.312 19.143 1.00 62.16 95 ASP A C 1
ATOM 765 O O . ASP A 1 95 ? 4.668 16.538 19.071 1.00 62.16 95 ASP A O 1
ATOM 769 N N . VAL A 1 96 ? 5.070 14.593 18.056 1.00 60.78 96 VAL A N 1
ATOM 770 C CA . VAL A 1 96 ? 5.316 15.157 16.718 1.00 60.78 96 VAL A CA 1
ATOM 771 C C . VAL A 1 96 ? 4.031 15.321 15.886 1.00 60.78 96 VAL A C 1
ATOM 773 O O . VAL A 1 96 ? 4.034 16.082 14.914 1.00 60.78 96 VAL A O 1
ATOM 776 N N . ALA A 1 97 ? 2.932 14.649 16.246 1.00 54.22 97 ALA A N 1
ATOM 777 C CA . ALA A 1 97 ? 1.720 14.563 15.423 1.00 54.22 97 ALA A CA 1
ATOM 778 C C . ALA A 1 97 ? 0.411 14.773 16.209 1.00 54.22 97 ALA A C 1
ATOM 780 O O . ALA A 1 97 ? -0.612 14.162 15.883 1.00 54.22 97 ALA A O 1
ATOM 781 N N . GLU A 1 98 ? 0.428 15.668 17.203 1.00 52.53 98 GLU A N 1
ATOM 782 C CA . GLU A 1 98 ? -0.741 16.044 18.024 1.00 52.53 98 GLU A CA 1
ATOM 783 C C . GLU A 1 98 ? -2.000 16.348 17.172 1.00 52.53 98 GLU A C 1
ATOM 785 O O . GLU A 1 98 ? -3.122 16.000 17.543 1.00 52.53 98 GLU A O 1
ATOM 790 N N . ASP A 1 99 ? -1.820 16.898 15.965 1.00 55.75 99 ASP A N 1
ATOM 791 C CA . ASP A 1 99 ? -2.912 17.279 15.060 1.00 55.75 99 ASP A CA 1
ATOM 792 C C . ASP A 1 99 ? -3.528 16.110 14.257 1.00 55.75 99 ASP A C 1
ATOM 794 O O . ASP A 1 99 ? -4.606 16.259 13.668 1.00 55.75 99 ASP A O 1
ATOM 798 N N . GLU A 1 100 ? -2.884 14.936 14.194 1.00 64.38 100 GLU A N 1
ATOM 799 C CA . GLU A 1 100 ? -3.352 13.816 13.357 1.00 64.38 100 GLU A CA 1
ATOM 800 C C . GLU A 1 100 ? -4.356 12.891 14.070 1.00 64.38 100 GLU A C 1
ATOM 802 O O . GLU A 1 100 ? -5.150 12.212 13.396 1.00 64.38 100 GLU A O 1
ATOM 807 N N . GLY A 1 101 ? -4.388 12.930 15.409 1.00 81.94 101 GLY A N 1
ATOM 808 C CA . GLY A 1 101 ? -5.310 12.173 16.258 1.00 81.94 101 GLY A CA 1
ATOM 809 C C . GLY A 1 101 ? -5.038 10.671 16.232 1.00 81.94 101 GLY A C 1
ATOM 810 O O . GLY A 1 101 ? -5.808 9.903 15.644 1.00 81.94 101 GLY A O 1
ATOM 811 N N . TYR A 1 102 ? -3.951 10.230 16.865 1.00 88.56 102 TYR A N 1
ATOM 812 C CA . TYR A 1 102 ? -3.652 8.809 17.022 1.00 88.56 102 TYR A CA 1
ATOM 813 C C . TYR A 1 102 ? -2.825 8.500 18.274 1.00 88.56 102 TYR A C 1
ATOM 815 O O . TYR A 1 102 ? -2.129 9.354 18.808 1.00 88.56 102 TYR A O 1
ATOM 823 N N . TYR A 1 103 ? -2.864 7.231 18.676 1.00 92.06 103 TYR A N 1
ATOM 824 C CA . TYR A 1 103 ? -1.987 6.636 19.677 1.00 92.06 103 TYR A CA 1
ATOM 825 C C . TYR A 1 103 ? -1.107 5.558 19.050 1.00 92.06 103 TYR A C 1
ATOM 827 O O . TYR A 1 103 ? -1.618 4.658 18.372 1.00 92.06 103 TYR A O 1
ATOM 835 N N . GLU A 1 104 ? 0.189 5.578 19.336 1.00 92.19 104 GLU A N 1
ATOM 836 C CA . GLU A 1 104 ? 1.080 4.451 19.052 1.00 92.19 104 GLU A CA 1
ATOM 837 C C . GLU A 1 104 ? 1.162 3.498 20.243 1.00 92.19 104 GLU A C 1
ATOM 839 O O . GLU A 1 104 ? 0.861 3.875 21.371 1.00 92.19 104 GLU A O 1
ATOM 844 N N . SER A 1 105 ? 1.580 2.251 20.013 1.00 92.50 105 SER A N 1
ATOM 845 C CA . SER A 1 105 ? 1.727 1.253 21.074 1.00 92.50 105 SER A CA 1
ATOM 846 C C . SER A 1 105 ? 3.175 0.808 21.270 1.00 92.50 105 SER A C 1
ATOM 848 O O . SER A 1 105 ? 3.752 0.144 20.407 1.00 92.50 105 SER A O 1
ATOM 850 N N . ILE A 1 106 ? 3.723 1.013 22.475 1.00 91.25 106 ILE A N 1
ATOM 851 C CA . ILE A 1 106 ? 5.034 0.445 22.846 1.00 91.25 106 ILE A CA 1
ATOM 852 C C . ILE A 1 106 ? 5.002 -1.088 22.962 1.00 91.25 106 ILE A C 1
ATOM 854 O O . ILE A 1 106 ? 6.017 -1.758 22.762 1.00 91.25 106 ILE A O 1
ATOM 858 N N . LYS A 1 107 ? 3.842 -1.669 23.307 1.00 93.38 107 LYS A N 1
ATOM 859 C CA . LYS A 1 107 ? 3.675 -3.125 23.485 1.00 93.38 107 LYS A CA 1
ATOM 860 C C . LYS A 1 107 ? 3.444 -3.833 22.152 1.00 93.38 107 LYS A C 1
ATOM 862 O O . LYS A 1 107 ? 3.901 -4.959 21.953 1.00 93.38 107 LYS A O 1
ATOM 867 N N . TYR A 1 108 ? 2.732 -3.176 21.245 1.00 92.69 108 TYR A N 1
ATOM 868 C CA . TYR A 1 108 ? 2.334 -3.687 19.945 1.00 92.69 108 TYR A CA 1
ATOM 869 C C . TYR A 1 108 ? 2.894 -2.768 18.860 1.00 92.69 108 TYR A C 1
ATOM 871 O O . TYR A 1 108 ? 2.153 -2.023 18.241 1.00 92.69 108 TYR A O 1
ATOM 879 N N . LYS A 1 109 ? 4.195 -2.886 18.576 1.00 89.94 109 LYS A N 1
ATOM 880 C CA . LYS A 1 109 ? 4.979 -2.035 17.648 1.00 89.94 109 LYS A CA 1
ATOM 881 C C . LYS A 1 109 ? 4.471 -1.892 16.202 1.00 89.94 109 LYS A C 1
ATOM 883 O O . LYS A 1 109 ? 5.107 -1.263 15.367 1.00 89.94 109 LYS A O 1
ATOM 888 N N . LYS A 1 110 ? 3.384 -2.576 15.856 1.00 92.38 110 LYS A N 1
ATOM 889 C CA . LYS A 1 110 ? 2.741 -2.488 14.540 1.00 92.38 110 LYS A CA 1
ATOM 890 C C . LYS A 1 110 ? 1.323 -1.953 14.630 1.00 92.38 110 LYS A C 1
ATOM 892 O O . LYS A 1 110 ? 0.568 -2.092 13.677 1.00 92.38 110 LYS A O 1
ATOM 897 N N . LEU A 1 111 ? 0.928 -1.448 15.793 1.00 93.94 111 LEU A N 1
ATOM 898 C CA . LEU A 1 111 ? -0.405 -0.961 16.078 1.00 93.94 111 LEU A CA 1
ATOM 899 C C . LEU A 1 111 ? -0.338 0.533 16.338 1.00 93.94 111 LEU A C 1
ATOM 901 O O . LEU A 1 111 ? 0.261 0.978 17.315 1.00 93.94 111 LEU A O 1
ATOM 905 N N . VAL A 1 112 ? -1.067 1.260 15.508 1.00 93.81 112 VAL A N 1
ATOM 906 C CA . VAL A 1 112 ? -1.480 2.627 15.777 1.00 93.81 112 VAL A CA 1
ATOM 907 C C . VAL A 1 112 ? -2.999 2.668 15.801 1.00 93.81 112 VAL A C 1
ATOM 909 O O . VAL A 1 112 ? -3.668 2.108 14.926 1.00 93.81 112 VAL A O 1
ATOM 912 N N . ILE A 1 113 ? -3.547 3.300 16.830 1.00 94.69 113 ILE A N 1
ATOM 913 C CA . ILE A 1 113 ? -4.980 3.498 17.017 1.00 94.69 113 ILE A CA 1
ATOM 914 C C . ILE A 1 113 ? -5.298 4.915 16.565 1.00 94.69 113 ILE A C 1
ATOM 916 O O . ILE A 1 113 ? -4.838 5.872 17.170 1.00 94.69 113 ILE A O 1
ATOM 920 N N . ASN A 1 114 ? -6.078 5.049 15.497 1.00 93.50 114 ASN A N 1
ATOM 921 C CA . ASN A 1 114 ? -6.535 6.352 15.026 1.00 93.50 114 ASN A CA 1
ATOM 922 C C . ASN A 1 114 ? -7.768 6.749 15.834 1.00 93.50 114 ASN A C 1
ATOM 924 O O . ASN A 1 114 ? -8.681 5.929 16.008 1.00 93.50 114 ASN A O 1
ATOM 928 N N . ILE A 1 115 ? -7.814 8.002 16.270 1.00 92.38 115 ILE A N 1
ATOM 929 C CA . ILE A 1 115 ? -8.876 8.529 17.118 1.00 92.38 115 ILE A CA 1
ATOM 930 C C . ILE A 1 115 ? -9.551 9.758 16.507 1.00 92.38 115 ILE A C 1
ATOM 932 O O . ILE A 1 115 ? -9.016 10.445 15.637 1.00 92.38 115 ILE A O 1
ATOM 936 N N . ASP A 1 116 ? -10.766 10.013 16.967 1.00 90.88 116 ASP A N 1
ATOM 937 C CA . ASP A 1 116 ? -11.443 11.297 16.836 1.00 90.88 116 ASP A CA 1
ATOM 938 C C . ASP A 1 116 ? -11.530 11.916 18.224 1.00 90.88 116 ASP A C 1
ATOM 940 O O . ASP A 1 116 ? -12.028 11.262 19.136 1.00 90.88 116 ASP A O 1
ATOM 944 N N . TRP A 1 117 ? -11.071 13.159 18.367 1.00 89.12 117 TRP A N 1
ATOM 945 C CA . TRP A 1 117 ? -11.068 13.927 19.618 1.00 89.12 117 TRP A CA 1
ATOM 946 C C . TRP A 1 117 ? -12.471 14.339 20.109 1.00 89.12 117 TRP A C 1
ATOM 948 O O . TRP A 1 117 ? -12.615 15.019 21.122 1.00 89.12 117 TRP A O 1
ATOM 958 N N . GLY A 1 118 ? -13.525 14.005 19.366 1.00 88.25 118 GLY A N 1
ATOM 959 C CA . GLY A 1 118 ? -14.878 14.491 19.601 1.00 88.25 118 GLY A CA 1
ATOM 960 C C . GLY A 1 118 ? -15.038 15.970 19.250 1.00 88.25 118 GLY A C 1
ATOM 961 O O . GLY A 1 118 ? -15.885 16.637 19.838 1.00 88.25 118 GLY A O 1
ATOM 962 N N . THR A 1 119 ? -14.225 16.487 18.323 1.00 86.12 119 THR A N 1
ATOM 963 C CA . THR A 1 119 ? -14.176 17.908 17.918 1.00 86.12 119 THR A CA 1
ATOM 964 C C . THR A 1 119 ? -14.914 18.196 16.606 1.00 86.12 119 THR A C 1
ATOM 966 O O . THR A 1 119 ? -14.804 19.291 16.053 1.00 86.12 119 THR A O 1
ATOM 969 N N . GLY A 1 120 ? -15.675 17.228 16.085 1.00 81.44 120 GLY A N 1
ATOM 970 C CA . GLY A 1 120 ? -16.431 17.372 14.839 1.00 81.44 120 GLY A CA 1
ATOM 971 C C . GLY A 1 120 ? -15.702 16.904 13.581 1.00 81.44 120 GLY A C 1
ATOM 972 O O . GLY A 1 120 ? -16.208 17.164 12.488 1.00 81.44 120 GLY A O 1
ATOM 973 N N . ARG A 1 121 ? -14.550 16.217 13.700 1.00 83.06 121 ARG A N 1
ATOM 974 C CA . ARG A 1 121 ? -13.865 15.591 12.550 1.00 83.06 121 ARG A CA 1
ATOM 975 C C . ARG A 1 121 ? -14.794 14.589 11.865 1.00 83.06 121 ARG A C 1
ATOM 977 O O . ARG A 1 121 ? -15.045 14.713 10.669 1.00 83.06 121 ARG A O 1
ATOM 984 N N . LEU A 1 122 ? -15.344 13.647 12.623 1.00 87.19 122 LEU A N 1
ATOM 985 C CA . LEU A 1 122 ? -16.528 12.893 12.237 1.00 87.19 122 LEU A CA 1
ATOM 986 C C . LEU A 1 122 ? -17.760 13.675 12.683 1.00 87.19 122 LEU A C 1
ATOM 988 O O . LEU A 1 122 ? -17.932 13.967 13.867 1.00 87.19 122 LEU A O 1
ATOM 992 N N . LYS A 1 123 ? -18.661 13.988 11.747 1.00 86.44 123 LYS A N 1
ATOM 993 C CA . LYS A 1 123 ? -19.783 14.920 11.996 1.00 86.44 123 LYS A CA 1
ATOM 994 C C . LYS A 1 123 ? -20.705 14.470 13.126 1.00 86.44 123 LYS A C 1
ATOM 996 O O . LYS A 1 123 ? -21.402 15.288 13.722 1.00 86.44 123 LYS A O 1
ATOM 1001 N N . ARG A 1 124 ? -20.741 13.163 13.389 1.00 86.62 124 ARG A N 1
ATOM 1002 C CA . ARG A 1 124 ? -21.550 12.558 14.453 1.00 86.62 124 ARG A CA 1
ATOM 1003 C C . ARG A 1 124 ? -20.984 12.754 15.864 1.00 86.62 124 ARG A C 1
ATOM 1005 O O . ARG A 1 124 ? -21.720 12.515 16.817 1.00 86.62 124 ARG A O 1
ATOM 1012 N N . TYR A 1 125 ? -19.724 13.167 16.007 1.00 88.06 125 TYR A N 1
ATOM 1013 C CA . TYR A 1 125 ? -19.068 13.364 17.300 1.00 88.06 125 TYR A CA 1
ATOM 1014 C C . TYR A 1 125 ? -18.677 14.829 17.479 1.00 88.06 125 TYR A C 1
ATOM 1016 O O . TYR A 1 125 ? -17.842 15.352 16.754 1.00 88.06 125 TYR A O 1
ATOM 1024 N N . ASN A 1 126 ? -19.292 15.497 18.454 1.00 88.94 126 ASN A N 1
ATOM 1025 C CA . ASN A 1 126 ? -18.945 16.862 18.851 1.00 88.94 126 ASN A CA 1
ATOM 1026 C C . ASN A 1 126 ? -19.191 17.054 20.356 1.00 88.94 126 ASN A C 1
ATOM 1028 O O . ASN A 1 126 ? -19.940 17.933 20.781 1.00 88.94 126 ASN A O 1
ATOM 1032 N N . ASP A 1 127 ? -18.670 16.122 21.149 1.00 93.25 127 ASP A N 1
ATOM 1033 C CA . ASP A 1 127 ? -18.879 16.026 22.595 1.00 93.25 127 ASP A CA 1
ATOM 1034 C C . ASP A 1 127 ? -17.567 15.998 23.395 1.00 93.25 127 ASP A C 1
ATOM 1036 O O . ASP A 1 127 ? -17.602 15.814 24.610 1.00 93.25 127 ASP A O 1
ATOM 1040 N N . GLY A 1 128 ? -16.424 16.194 22.727 1.00 89.88 128 GLY A N 1
ATOM 1041 C CA . GLY A 1 128 ? -15.099 16.194 23.349 1.00 89.88 128 GLY A CA 1
ATOM 1042 C C . GLY A 1 128 ? -14.654 14.837 23.896 1.00 89.88 128 GLY A C 1
ATOM 1043 O O . GLY A 1 128 ? -13.748 14.792 24.722 1.00 89.88 128 GLY A O 1
ATOM 1044 N N . ILE A 1 129 ? -15.308 13.739 23.500 1.00 92.19 129 ILE A N 1
ATOM 1045 C CA . ILE A 1 129 ? -14.916 12.389 23.911 1.00 92.19 129 ILE A CA 1
ATOM 1046 C C . ILE A 1 129 ? -14.090 11.746 22.799 1.00 92.19 129 ILE A C 1
ATOM 1048 O O . ILE A 1 129 ? -14.597 11.489 21.701 1.00 92.19 129 ILE A O 1
ATOM 1052 N N . GLU A 1 130 ? -12.848 11.411 23.135 1.00 92.75 130 GLU A N 1
ATOM 1053 C CA . GLU A 1 130 ? -11.942 10.651 22.282 1.00 92.75 130 GLU A CA 1
ATOM 1054 C C . GLU A 1 130 ? -12.473 9.255 21.991 1.00 92.75 130 GLU A C 1
ATOM 1056 O O . GLU A 1 130 ? -12.815 8.505 22.909 1.00 92.75 130 GLU A O 1
ATOM 1061 N N . ARG A 1 131 ? -12.522 8.878 20.714 1.00 93.56 131 ARG A N 1
ATOM 1062 C CA . ARG A 1 131 ? -13.012 7.564 20.283 1.00 93.56 131 ARG A CA 1
ATOM 1063 C C . ARG A 1 131 ? -12.116 6.940 19.246 1.00 93.56 131 ARG A C 1
ATOM 1065 O O . ARG A 1 131 ? -11.627 7.621 18.353 1.00 93.56 131 ARG A O 1
ATOM 1072 N N . ILE A 1 132 ? -12.011 5.619 19.299 1.00 94.94 132 ILE A N 1
ATOM 1073 C CA . ILE A 1 132 ? -11.372 4.823 18.255 1.00 94.94 132 ILE A CA 1
ATOM 1074 C C . ILE A 1 132 ? -12.166 4.991 16.962 1.00 94.94 132 ILE A C 1
ATOM 1076 O O . ILE A 1 132 ? -13.359 4.691 16.921 1.00 94.94 132 ILE A O 1
ATOM 1080 N N . ILE A 1 133 ? -11.507 5.408 15.887 1.00 94.12 133 ILE A N 1
ATOM 1081 C CA . ILE A 1 133 ? -12.121 5.500 14.554 1.00 94.12 133 ILE A CA 1
ATOM 1082 C C . ILE A 1 133 ? -11.479 4.568 13.538 1.00 94.12 133 ILE A C 1
ATOM 1084 O O . ILE A 1 133 ? -12.021 4.378 12.455 1.00 94.12 133 ILE A O 1
ATOM 1088 N N . GLY A 1 134 ? -10.339 3.971 13.867 1.00 95.44 134 GLY A N 1
ATOM 1089 C CA . GLY A 1 134 ? -9.669 3.042 12.978 1.00 95.44 134 GLY A CA 1
ATOM 1090 C C . GLY A 1 134 ? -8.300 2.641 13.483 1.00 95.44 134 GLY A C 1
ATOM 1091 O O . GLY A 1 134 ? -7.864 3.036 14.562 1.00 95.44 134 GLY A O 1
ATOM 1092 N N . TYR A 1 135 ? -7.578 1.896 12.658 1.00 95.88 135 TYR A N 1
ATOM 1093 C CA . TYR A 1 135 ? -6.245 1.401 12.992 1.00 95.88 135 TYR A CA 1
ATOM 1094 C C . TYR A 1 135 ? -5.298 1.588 11.822 1.00 95.88 135 TYR A C 1
ATOM 1096 O O . TYR A 1 135 ? -5.696 1.473 10.665 1.00 95.88 135 TYR A O 1
ATOM 1104 N N . THR A 1 136 ? -4.039 1.853 12.126 1.00 95.25 136 THR A N 1
ATOM 1105 C CA . THR A 1 136 ? -2.959 1.814 11.152 1.00 95.25 136 THR A CA 1
ATOM 1106 C C . THR A 1 136 ? -2.007 0.706 11.578 1.00 95.25 136 THR A C 1
ATOM 1108 O O . THR A 1 136 ? -1.529 0.686 12.710 1.00 95.25 136 THR A O 1
ATOM 1111 N N . PHE A 1 137 ? -1.749 -0.235 10.674 1.00 94.94 137 PHE A N 1
ATOM 1112 C CA . PHE A 1 137 ? -0.752 -1.279 10.846 1.00 94.94 137 PHE A CA 1
ATOM 1113 C C . PHE A 1 137 ? 0.432 -1.011 9.928 1.00 94.94 137 PHE A C 1
ATOM 1115 O O . PHE A 1 137 ? 0.232 -0.919 8.720 1.00 94.94 137 PHE A O 1
ATOM 1122 N N . TYR A 1 138 ? 1.643 -0.905 10.467 1.00 90.75 138 TYR A N 1
ATOM 1123 C CA . TYR A 1 138 ? 2.894 -0.777 9.706 1.00 90.75 138 TYR A CA 1
ATOM 1124 C C . TYR A 1 138 ? 4.079 -1.243 10.557 1.00 90.75 138 TYR A C 1
ATOM 1126 O O . TYR A 1 138 ? 3.946 -1.430 11.762 1.00 90.75 138 TYR A O 1
ATOM 1134 N N . GLU A 1 139 ? 5.235 -1.467 9.936 1.00 82.44 139 GLU A N 1
ATOM 1135 C CA . GLU A 1 139 ? 6.474 -1.741 10.671 1.00 82.44 139 GLU A CA 1
ATOM 1136 C C . GLU A 1 139 ? 7.108 -0.420 11.125 1.00 82.44 139 GLU A C 1
ATOM 1138 O O . GLU A 1 139 ? 7.678 0.288 10.296 1.00 82.44 139 GLU A O 1
ATOM 1143 N N . GLN A 1 140 ? 7.047 -0.101 12.421 1.00 66.00 140 GLN A N 1
ATOM 1144 C CA . GLN A 1 140 ? 7.679 1.108 12.977 1.00 66.00 140 GLN A CA 1
ATOM 1145 C C . GLN A 1 140 ? 9.218 1.080 12.871 1.00 66.00 140 GLN A C 1
ATOM 1147 O O . GLN A 1 140 ? 9.836 2.105 12.607 1.00 66.00 140 GLN A O 1
ATOM 1152 N N . ASP A 1 141 ? 9.832 -0.106 12.983 1.00 63.97 141 ASP A N 1
ATOM 1153 C CA . ASP A 1 141 ? 11.293 -0.266 13.115 1.00 63.97 141 ASP A CA 1
ATOM 1154 C C . ASP A 1 141 ? 11.980 -0.944 11.900 1.00 63.97 141 ASP A C 1
ATOM 1156 O O . ASP A 1 141 ? 13.179 -1.215 11.944 1.00 63.97 141 ASP A O 1
ATOM 1160 N N . GLY A 1 142 ? 11.242 -1.328 10.846 1.00 55.91 142 GLY A N 1
ATOM 1161 C CA . GLY A 1 142 ? 11.634 -2.501 10.037 1.00 55.91 142 GLY A CA 1
ATOM 1162 C C . GLY A 1 142 ? 11.905 -2.324 8.541 1.00 55.91 142 GLY A C 1
ATOM 1163 O O . GLY A 1 142 ? 12.396 -3.263 7.915 1.00 55.91 142 GLY A O 1
ATOM 1164 N N . LEU A 1 143 ? 11.584 -1.181 7.932 1.00 60.44 143 LEU A N 1
ATOM 1165 C CA . LEU A 1 143 ? 11.638 -1.039 6.470 1.00 60.44 143 LEU A CA 1
ATOM 1166 C C . LEU A 1 143 ? 12.778 -0.121 6.019 1.00 60.44 143 LEU A C 1
ATOM 1168 O O . LEU A 1 143 ? 12.560 0.975 5.506 1.00 60.44 143 LEU A O 1
ATOM 1172 N N . GLU A 1 144 ? 14.017 -0.587 6.177 1.00 61.19 144 GLU A N 1
ATOM 1173 C CA . GLU A 1 144 ? 15.176 0.069 5.567 1.00 61.19 144 GLU A CA 1
ATOM 1174 C C . GLU A 1 144 ? 15.345 -0.414 4.120 1.00 61.19 144 GLU A C 1
ATOM 1176 O O . GLU A 1 144 ? 16.055 -1.373 3.817 1.00 61.19 144 GLU A O 1
ATOM 1181 N N . PHE A 1 145 ? 14.660 0.248 3.189 1.00 69.62 145 PHE A N 1
ATOM 1182 C CA . PHE A 1 145 ? 14.932 0.052 1.770 1.00 69.62 145 PHE A CA 1
ATOM 1183 C C . PHE A 1 145 ? 16.108 0.941 1.358 1.00 69.62 145 PHE A C 1
ATOM 1185 O O . PHE A 1 145 ? 16.057 2.162 1.530 1.00 69.62 145 PHE A O 1
ATOM 1192 N N . ASN A 1 146 ? 17.159 0.363 0.767 1.00 69.00 146 ASN A N 1
ATOM 1193 C CA . ASN A 1 146 ? 18.268 1.140 0.207 1.00 69.00 146 ASN A CA 1
ATOM 1194 C C . ASN A 1 146 ? 17.864 1.790 -1.129 1.00 69.00 146 ASN A C 1
ATOM 1196 O O . ASN A 1 146 ? 18.380 1.460 -2.190 1.00 69.00 146 ASN A O 1
ATOM 1200 N N . ILE A 1 147 ? 16.917 2.725 -1.062 1.00 77.81 147 ILE A N 1
ATOM 1201 C CA . ILE A 1 147 ? 16.380 3.486 -2.200 1.00 77.81 147 ILE A CA 1
ATOM 1202 C C . ILE A 1 147 ? 17.148 4.788 -2.436 1.00 77.81 147 ILE A C 1
ATOM 1204 O O . ILE A 1 147 ? 16.623 5.706 -3.059 1.00 77.81 147 ILE A O 1
ATOM 1208 N N . ARG A 1 148 ? 18.350 4.926 -1.864 1.00 84.00 148 ARG A N 1
ATOM 1209 C CA . ARG A 1 148 ? 19.166 6.151 -1.945 1.00 84.00 148 ARG A CA 1
ATOM 1210 C C . ARG A 1 148 ? 20.167 6.130 -3.100 1.00 84.00 148 ARG A C 1
ATOM 1212 O O . ARG A 1 148 ? 20.836 7.134 -3.327 1.00 84.00 148 ARG A O 1
ATOM 1219 N N . LYS A 1 149 ? 20.286 4.997 -3.789 1.00 91.19 149 LYS A N 1
ATOM 1220 C CA . LYS A 1 149 ? 21.126 4.813 -4.969 1.00 91.19 149 LYS A CA 1
ATOM 1221 C C . LYS A 1 149 ? 20.580 3.682 -5.832 1.00 91.19 149 LYS A C 1
ATOM 1223 O O . LYS A 1 149 ? 19.875 2.810 -5.331 1.00 91.19 149 LYS A O 1
ATOM 1228 N N . ASP A 1 150 ? 20.948 3.714 -7.100 1.00 94.62 150 ASP A N 1
ATOM 1229 C CA . ASP A 1 150 ? 20.719 2.620 -8.038 1.00 94.62 150 ASP A CA 1
ATOM 1230 C C . ASP A 1 150 ? 21.689 1.458 -7.769 1.00 94.62 150 ASP A C 1
ATOM 1232 O O . ASP A 1 150 ? 22.744 1.642 -7.146 1.00 94.62 150 ASP A O 1
ATOM 1236 N N . GLU A 1 151 ? 21.327 0.254 -8.220 1.00 93.94 151 GLU A N 1
ATOM 1237 C CA . GLU A 1 151 ? 22.200 -0.928 -8.112 1.00 93.94 151 GLU A CA 1
ATOM 1238 C C . GLU A 1 151 ? 23.145 -1.063 -9.311 1.00 93.94 151 GLU A C 1
ATOM 1240 O O . GLU A 1 151 ? 24.144 -1.780 -9.225 1.00 93.94 151 GLU A O 1
ATOM 1245 N N . VAL A 1 152 ? 22.858 -0.357 -10.410 1.00 93.69 152 VAL A N 1
ATOM 1246 C CA . VAL A 1 152 ? 23.680 -0.337 -11.625 1.00 93.69 152 VAL A CA 1
ATOM 1247 C C . VAL A 1 152 ? 23.999 1.094 -12.052 1.00 93.69 152 VAL A C 1
ATOM 1249 O O . VAL A 1 152 ? 23.144 1.971 -11.990 1.00 93.69 152 VAL A O 1
ATOM 1252 N N . ASP A 1 153 ? 25.215 1.317 -12.556 1.00 92.94 153 ASP A N 1
ATOM 1253 C CA . ASP A 1 153 ? 25.618 2.631 -13.082 1.00 92.94 153 ASP A CA 1
ATOM 1254 C C . ASP A 1 153 ? 25.028 2.898 -14.476 1.00 92.94 153 ASP A C 1
ATOM 1256 O O . ASP A 1 153 ? 24.655 4.019 -14.813 1.00 92.94 153 ASP A O 1
ATOM 1260 N N . ASN A 1 154 ? 24.945 1.858 -15.314 1.00 95.19 154 ASN A N 1
ATOM 1261 C CA . ASN A 1 154 ? 24.365 1.951 -16.650 1.00 95.19 154 ASN A CA 1
ATOM 1262 C C . ASN A 1 154 ? 22.919 1.451 -16.632 1.00 95.19 154 ASN A C 1
ATOM 1264 O O . ASN A 1 154 ? 22.673 0.242 -16.654 1.00 95.19 154 ASN A O 1
ATOM 1268 N N . TYR A 1 155 ? 21.964 2.377 -16.686 1.00 94.56 155 TYR A N 1
ATOM 1269 C CA . TYR A 1 155 ? 20.537 2.057 -16.653 1.00 94.56 155 TYR A CA 1
ATOM 1270 C C . TYR A 1 155 ? 20.073 1.149 -17.806 1.00 94.56 155 TYR A C 1
ATOM 1272 O O . TYR A 1 155 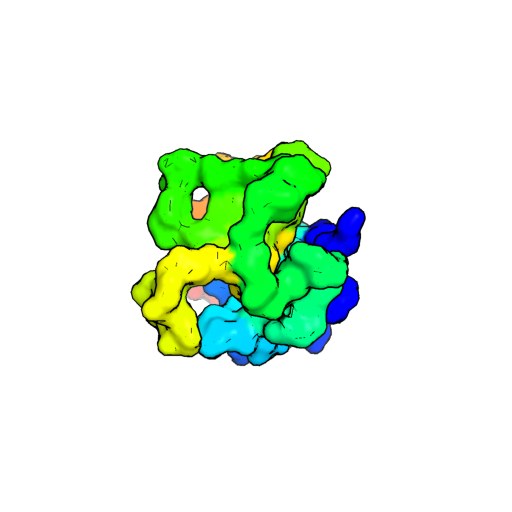? 19.093 0.421 -17.659 1.00 94.56 155 TYR A O 1
ATOM 1280 N N . LEU A 1 156 ? 20.777 1.110 -18.947 1.00 95.62 156 LEU A N 1
ATOM 1281 C CA . LEU A 1 156 ? 20.441 0.207 -20.061 1.00 95.62 156 LEU A CA 1
ATOM 1282 C C . LEU A 1 156 ? 20.770 -1.259 -19.745 1.00 95.62 156 LEU A C 1
ATOM 1284 O O . LEU A 1 156 ? 20.342 -2.170 -20.461 1.00 95.62 156 LEU A O 1
ATOM 1288 N N . GLN A 1 157 ? 21.543 -1.513 -18.687 1.00 94.81 157 GLN A N 1
ATOM 1289 C CA . GLN A 1 157 ? 21.854 -2.853 -18.191 1.00 94.81 157 GLN A CA 1
ATOM 1290 C C . GLN A 1 157 ? 20.868 -3.346 -17.125 1.00 94.81 157 GLN A C 1
ATOM 1292 O O . GLN A 1 157 ? 21.017 -4.488 -16.691 1.00 94.81 157 GLN A O 1
ATOM 1297 N N . CYS A 1 158 ? 19.862 -2.543 -16.751 1.00 95.12 158 CYS A N 1
ATOM 1298 C CA . CYS A 1 158 ? 18.856 -2.955 -15.776 1.00 95.12 158 CYS A CA 1
ATOM 1299 C C . CYS A 1 158 ? 18.132 -4.245 -16.198 1.00 95.12 158 CYS A C 1
ATOM 1301 O O . CYS A 1 158 ? 17.898 -4.520 -17.385 1.00 95.12 158 CYS A O 1
ATOM 1303 N N . LYS A 1 159 ? 17.801 -5.040 -15.186 1.00 95.12 159 LYS A N 1
ATOM 1304 C CA . LYS A 1 159 ? 17.054 -6.299 -15.246 1.00 95.12 159 LYS A CA 1
ATOM 1305 C C . LYS A 1 159 ? 15.747 -6.214 -14.470 1.00 95.12 159 LYS A C 1
ATOM 1307 O O . LYS A 1 159 ? 14.831 -6.979 -14.739 1.00 95.12 159 LYS A O 1
ATOM 1312 N N . ASN A 1 160 ? 15.651 -5.302 -13.515 1.00 95.75 160 ASN A N 1
ATOM 1313 C CA . ASN A 1 160 ? 14.441 -5.077 -12.742 1.00 95.75 160 ASN A CA 1
ATOM 1314 C C . ASN A 1 160 ? 14.342 -3.604 -12.321 1.00 95.75 160 ASN A C 1
ATOM 1316 O O . ASN A 1 160 ? 15.274 -2.821 -12.508 1.00 95.75 160 ASN A O 1
ATOM 1320 N N . LEU A 1 161 ? 13.200 -3.235 -11.749 1.00 95.81 161 LEU A N 1
ATOM 1321 C CA . LEU A 1 161 ? 12.917 -1.883 -11.282 1.00 95.81 161 LEU A CA 1
ATOM 1322 C C . LEU A 1 161 ? 13.939 -1.405 -10.244 1.00 95.81 161 LEU A C 1
ATOM 1324 O O . LEU A 1 161 ? 14.357 -0.250 -10.285 1.00 95.81 161 LEU A O 1
ATOM 1328 N N . LYS A 1 162 ? 14.332 -2.285 -9.315 1.00 94.25 162 LYS A N 1
ATOM 1329 C CA . LYS A 1 162 ? 15.227 -1.967 -8.196 1.00 94.25 162 LYS A CA 1
ATOM 1330 C C . LYS A 1 162 ? 16.597 -1.498 -8.671 1.00 94.25 162 LYS A C 1
ATOM 1332 O O . LYS A 1 162 ? 17.151 -0.600 -8.040 1.00 94.25 162 LYS A O 1
ATOM 1337 N N . ASP A 1 163 ? 17.071 -2.009 -9.804 1.00 96.12 163 ASP A N 1
ATOM 1338 C CA . ASP A 1 163 ? 18.348 -1.609 -10.391 1.00 96.12 163 ASP A CA 1
ATOM 1339 C C . ASP A 1 163 ? 18.442 -0.101 -10.650 1.00 96.12 163 ASP A C 1
ATOM 1341 O O . ASP A 1 163 ? 19.531 0.446 -10.511 1.00 96.12 163 ASP A O 1
ATOM 1345 N N . ILE A 1 164 ? 17.331 0.562 -11.009 1.00 96.69 164 ILE A N 1
ATOM 1346 C CA . ILE A 1 164 ? 17.305 1.985 -11.408 1.00 96.69 164 ILE A CA 1
ATOM 1347 C C . ILE A 1 164 ? 16.236 2.822 -10.680 1.00 96.69 164 ILE A C 1
ATOM 1349 O O . ILE A 1 164 ? 15.876 3.923 -11.112 1.00 96.69 164 ILE A O 1
ATOM 1353 N N . PHE A 1 165 ? 15.668 2.289 -9.594 1.00 95.44 165 PHE A N 1
ATOM 1354 C CA . PHE A 1 165 ? 14.518 2.890 -8.917 1.00 95.44 165 PHE A CA 1
ATOM 1355 C C . PHE A 1 165 ? 14.821 4.283 -8.361 1.00 95.44 165 PHE A C 1
ATOM 1357 O O . PHE A 1 165 ? 13.958 5.162 -8.406 1.00 95.44 165 PHE A O 1
ATOM 1364 N N . TYR A 1 166 ? 16.033 4.503 -7.842 1.00 94.31 166 TYR A N 1
ATOM 1365 C CA . TYR A 1 166 ? 16.404 5.796 -7.276 1.00 94.31 166 TYR A CA 1
ATOM 1366 C C . TYR A 1 166 ? 16.417 6.874 -8.358 1.00 94.31 166 TYR A C 1
ATOM 1368 O O . TYR A 1 166 ? 15.823 7.935 -8.151 1.00 94.31 166 TYR A O 1
ATOM 1376 N N . SER A 1 167 ? 17.015 6.602 -9.520 1.00 95.56 167 SER A N 1
ATOM 1377 C CA . SER A 1 167 ? 17.016 7.559 -10.634 1.00 95.56 167 SER A CA 1
ATOM 1378 C C . SER A 1 167 ? 15.613 7.848 -11.162 1.00 95.56 167 SER A C 1
ATOM 1380 O O . SER A 1 167 ? 15.267 9.016 -11.367 1.00 95.56 167 SER A O 1
ATOM 1382 N N . LEU A 1 168 ? 14.773 6.821 -11.326 1.00 96.00 168 LEU A N 1
ATOM 1383 C CA . LEU A 1 168 ? 13.384 6.996 -11.771 1.00 96.00 168 LEU A CA 1
ATOM 1384 C C . LEU A 1 168 ? 12.564 7.842 -10.790 1.00 96.00 168 LEU A C 1
ATOM 1386 O O . LEU A 1 168 ? 11.868 8.779 -11.181 1.00 96.00 168 LEU A O 1
ATOM 1390 N N . ARG A 1 169 ? 12.690 7.558 -9.491 1.00 92.88 169 ARG A N 1
ATOM 1391 C CA . ARG A 1 169 ? 12.006 8.322 -8.446 1.00 92.88 169 ARG A CA 1
ATOM 1392 C C . ARG A 1 169 ? 12.513 9.761 -8.384 1.00 92.88 169 ARG A C 1
ATOM 1394 O O . ARG A 1 169 ? 11.715 10.688 -8.303 1.00 92.88 169 ARG A O 1
ATOM 1401 N N . LYS A 1 170 ? 13.833 9.962 -8.437 1.00 93.25 170 LYS A N 1
ATOM 1402 C CA . LYS A 1 170 ? 14.464 11.291 -8.386 1.00 93.25 170 LYS A CA 1
ATOM 1403 C C . LYS A 1 170 ? 14.030 12.184 -9.548 1.00 93.25 170 LYS A C 1
ATOM 1405 O O . LYS A 1 170 ? 13.936 13.395 -9.377 1.00 93.25 170 LYS A O 1
ATOM 1410 N N . THR A 1 171 ? 13.780 11.591 -10.712 1.00 94.25 171 THR A N 1
ATOM 1411 C CA . THR A 1 171 ? 13.295 12.298 -11.906 1.00 94.25 171 THR A CA 1
ATOM 1412 C C . THR A 1 171 ? 11.770 12.404 -11.966 1.00 94.25 171 THR A C 1
ATOM 1414 O O . THR A 1 171 ? 11.253 13.089 -12.844 1.00 94.25 171 THR A O 1
ATOM 1417 N N . ASN A 1 172 ? 11.054 11.793 -11.015 1.00 94.44 172 ASN A N 1
ATOM 1418 C CA . ASN A 1 172 ? 9.595 11.770 -10.938 1.00 94.44 172 ASN A CA 1
ATOM 1419 C C . ASN A 1 172 ? 8.926 11.262 -12.231 1.00 94.44 172 ASN A C 1
ATOM 1421 O O . ASN A 1 172 ? 7.925 11.816 -12.681 1.00 94.44 172 ASN A O 1
ATOM 1425 N N . THR A 1 173 ? 9.503 10.228 -12.850 1.00 95.75 173 THR A N 1
ATOM 1426 C CA . THR A 1 173 ? 9.027 9.663 -14.130 1.00 95.75 173 THR A CA 1
ATOM 1427 C C . THR A 1 173 ? 8.296 8.332 -13.978 1.00 95.75 173 THR A C 1
ATOM 1429 O O . THR A 1 173 ? 7.967 7.692 -14.976 1.00 95.75 173 THR A O 1
ATOM 1432 N N . ILE A 1 174 ? 8.070 7.887 -12.740 1.00 97.38 174 ILE A N 1
ATOM 1433 C CA . ILE A 1 174 ? 7.391 6.625 -12.458 1.00 97.38 174 ILE A CA 1
ATOM 1434 C C . ILE A 1 174 ? 5.892 6.791 -12.696 1.00 97.38 174 ILE A C 1
ATOM 1436 O O . ILE A 1 174 ? 5.235 7.608 -12.054 1.00 97.38 174 ILE A O 1
ATOM 1440 N N . GLU A 1 175 ? 5.344 5.942 -13.555 1.00 97.31 175 GLU A N 1
ATOM 1441 C CA . GLU A 1 175 ? 3.907 5.791 -13.774 1.00 97.31 175 GLU A CA 1
ATOM 1442 C C . GLU A 1 175 ? 3.523 4.319 -13.613 1.00 97.31 175 GLU A C 1
ATOM 1444 O O . GLU A 1 175 ? 4.341 3.427 -13.839 1.00 97.31 175 GLU A O 1
ATOM 1449 N N . VAL A 1 176 ? 2.279 4.035 -13.227 1.00 98.12 176 VAL A N 1
ATOM 1450 C CA . VAL A 1 176 ? 1.797 2.657 -13.061 1.00 98.12 176 VAL A CA 1
ATOM 1451 C C . VAL A 1 176 ? 0.447 2.494 -13.739 1.00 98.12 176 VAL A C 1
ATOM 1453 O O . VAL A 1 176 ? -0.470 3.275 -13.492 1.00 98.12 176 VAL A O 1
ATOM 1456 N N . ASP A 1 177 ? 0.325 1.450 -14.555 1.00 98.12 177 ASP A N 1
ATOM 1457 C CA . ASP A 1 177 ? -0.936 0.967 -15.114 1.00 98.12 177 ASP A CA 1
ATOM 1458 C C . ASP A 1 177 ? -1.234 -0.409 -14.509 1.00 98.12 177 ASP A C 1
ATOM 1460 O O . ASP A 1 177 ? -0.645 -1.432 -14.873 1.00 98.12 177 ASP A O 1
ATOM 1464 N N . VAL A 1 178 ? -2.134 -0.420 -13.529 1.00 98.00 178 VAL A N 1
ATOM 1465 C CA . VAL A 1 178 ? -2.448 -1.603 -12.722 1.00 98.00 178 VAL A CA 1
ATOM 1466 C C . VAL A 1 178 ? -3.190 -2.649 -13.549 1.00 98.00 178 VAL A C 1
ATOM 1468 O O . VAL A 1 178 ? -2.902 -3.838 -13.417 1.00 98.00 178 VAL A O 1
ATOM 1471 N N . ASP A 1 179 ? -4.088 -2.224 -14.442 1.00 98.19 179 ASP A N 1
ATOM 1472 C CA . ASP A 1 179 ? -4.858 -3.139 -15.294 1.00 98.19 179 ASP A CA 1
ATOM 1473 C C . ASP A 1 179 ? -3.945 -3.877 -16.283 1.00 98.19 179 ASP A C 1
ATOM 1475 O O . ASP A 1 179 ? -4.138 -5.068 -16.541 1.00 98.19 179 ASP A O 1
ATOM 1479 N N . LYS A 1 180 ? -2.910 -3.196 -16.795 1.00 98.00 180 LYS A N 1
ATOM 1480 C CA . LYS A 1 180 ? -1.868 -3.825 -17.625 1.00 98.00 180 LYS A CA 1
ATOM 1481 C C . LYS A 1 180 ? -0.799 -4.554 -16.821 1.00 98.00 180 LYS A C 1
ATOM 1483 O O . LYS A 1 180 ? -0.027 -5.308 -17.409 1.00 98.00 180 LYS A O 1
ATOM 1488 N N . ARG A 1 181 ? -0.766 -4.353 -15.501 1.00 97.44 181 ARG A N 1
ATOM 1489 C CA . ARG A 1 181 ? 0.290 -4.834 -14.599 1.00 97.44 181 ARG A CA 1
ATOM 1490 C C . ARG A 1 181 ? 1.664 -4.330 -15.032 1.00 97.44 181 ARG A C 1
ATOM 1492 O O . ARG A 1 181 ? 2.630 -5.087 -15.055 1.00 97.44 181 ARG A O 1
ATOM 1499 N N . GLU A 1 182 ? 1.748 -3.048 -15.368 1.00 98.25 182 GLU A N 1
ATOM 1500 C CA . GLU A 1 182 ? 2.975 -2.427 -15.858 1.00 98.25 182 GLU A CA 1
ATOM 1501 C C . GLU A 1 182 ? 3.368 -1.206 -15.033 1.00 98.25 182 GLU A C 1
ATOM 1503 O O . GLU A 1 182 ? 2.531 -0.405 -14.615 1.00 98.25 182 GLU A O 1
ATOM 1508 N N . ILE A 1 183 ? 4.674 -1.066 -14.830 1.00 98.50 183 ILE A N 1
ATOM 1509 C CA . ILE A 1 183 ? 5.308 0.131 -14.284 1.00 98.50 183 ILE A CA 1
ATOM 1510 C C . ILE A 1 183 ? 6.114 0.750 -15.416 1.00 98.50 183 ILE A C 1
ATOM 1512 O O . ILE A 1 183 ? 6.910 0.067 -16.063 1.00 98.50 183 ILE A O 1
ATOM 1516 N N . TYR A 1 184 ? 5.934 2.040 -15.648 1.00 98.12 184 TYR A N 1
ATOM 1517 C CA . TYR A 1 184 ? 6.713 2.797 -16.610 1.00 98.12 184 TYR A CA 1
ATOM 1518 C C . TYR A 1 184 ? 7.689 3.714 -15.891 1.00 98.12 184 TYR A C 1
ATOM 1520 O O . TYR A 1 184 ? 7.430 4.197 -14.792 1.00 98.12 184 TYR A O 1
ATOM 1528 N N . GLY A 1 185 ? 8.819 3.947 -16.541 1.00 97.50 185 GLY A N 1
ATOM 1529 C CA . GLY A 1 185 ? 9.816 4.909 -16.109 1.00 97.50 185 GLY A CA 1
ATOM 1530 C C . GLY A 1 185 ? 10.473 5.552 -17.317 1.00 97.50 185 GLY A C 1
ATOM 1531 O O . GLY A 1 185 ? 10.487 4.965 -18.403 1.00 97.50 185 GLY A O 1
ATOM 1532 N N . GLN A 1 186 ? 11.039 6.739 -17.138 1.00 97.62 186 GLN A N 1
ATOM 1533 C CA . GLN A 1 186 ? 11.819 7.396 -18.180 1.00 97.62 186 GLN A CA 1
ATOM 1534 C C . GLN A 1 186 ? 13.126 7.935 -17.605 1.00 97.62 186 GLN A C 1
ATOM 1536 O O . GLN A 1 186 ? 13.121 8.620 -16.584 1.00 97.62 186 GLN A O 1
ATOM 1541 N N . LEU A 1 187 ? 14.231 7.643 -18.288 1.00 97.12 187 LEU A N 1
ATOM 1542 C CA . LEU A 1 187 ? 15.536 8.265 -18.063 1.00 97.12 187 LEU A CA 1
ATOM 1543 C C . LEU A 1 187 ? 16.100 8.663 -19.423 1.00 97.12 187 LEU A C 1
ATOM 1545 O O . LEU A 1 187 ? 16.099 7.854 -20.353 1.00 97.12 187 LEU A O 1
ATOM 1549 N N . ASP A 1 188 ? 16.559 9.907 -19.538 1.00 95.62 188 ASP A N 1
ATOM 1550 C CA . ASP A 1 188 ? 17.008 10.502 -20.798 1.00 95.62 188 ASP A CA 1
ATOM 1551 C C . ASP A 1 188 ? 15.988 10.258 -21.936 1.00 95.62 188 ASP A C 1
ATOM 1553 O O . ASP A 1 188 ? 14.791 10.537 -21.796 1.00 95.62 188 ASP A O 1
ATOM 1557 N N . ASN A 1 189 ? 16.457 9.689 -23.050 1.00 95.88 189 ASN A N 1
ATOM 1558 C CA . ASN A 1 189 ? 15.667 9.342 -24.228 1.00 95.88 189 ASN A CA 1
ATOM 1559 C C . ASN A 1 189 ? 15.105 7.912 -24.182 1.00 95.88 189 ASN A C 1
ATOM 1561 O O . ASN A 1 189 ? 14.675 7.402 -25.215 1.00 95.88 189 ASN A O 1
ATOM 1565 N N . TYR A 1 190 ? 15.110 7.241 -23.027 1.00 98.06 190 TYR A N 1
ATOM 1566 C CA . TYR A 1 190 ? 14.665 5.854 -22.907 1.00 98.06 190 TYR A CA 1
ATOM 1567 C C . TYR A 1 190 ? 13.437 5.714 -22.018 1.00 98.06 190 TYR A C 1
ATOM 1569 O O . TYR A 1 190 ? 13.403 6.194 -20.885 1.00 98.06 190 TYR A O 1
ATOM 1577 N N . LYS A 1 191 ? 12.444 4.982 -22.527 1.00 98.00 191 LYS A N 1
ATOM 1578 C CA . LYS A 1 191 ? 11.294 4.513 -21.759 1.00 98.00 191 LYS A CA 1
ATOM 1579 C C . LYS A 1 191 ? 11.518 3.074 -21.316 1.00 98.00 191 LYS A C 1
ATOM 1581 O O . LYS A 1 191 ? 11.802 2.197 -22.133 1.00 98.00 191 LYS A O 1
ATOM 1586 N N . PHE A 1 192 ? 11.321 2.839 -20.030 1.00 98.38 192 PHE A N 1
ATOM 1587 C CA . PHE A 1 192 ? 11.386 1.539 -19.382 1.00 98.38 192 PHE A CA 1
ATOM 1588 C C . PHE A 1 192 ? 9.970 1.057 -19.110 1.00 98.38 192 PHE A C 1
ATOM 1590 O O . PHE A 1 192 ? 9.080 1.844 -18.784 1.00 98.38 192 PHE A O 1
ATOM 1597 N N . THR A 1 193 ? 9.750 -0.238 -19.274 1.00 98.44 193 THR A N 1
ATOM 1598 C CA . THR A 1 193 ? 8.511 -0.908 -18.876 1.00 98.44 193 THR A CA 1
ATOM 1599 C C . THR A 1 193 ? 8.885 -2.115 -18.046 1.00 98.44 193 THR A C 1
ATOM 1601 O O . THR A 1 193 ? 9.659 -2.947 -18.517 1.00 98.44 193 THR A O 1
ATOM 1604 N N . PHE A 1 194 ? 8.345 -2.205 -16.838 1.00 98.38 194 PHE A N 1
ATOM 1605 C CA . PHE A 1 194 ? 8.549 -3.303 -15.903 1.00 98.38 194 PHE A CA 1
ATOM 1606 C C . PHE A 1 194 ? 7.229 -4.014 -15.625 1.00 98.38 194 PHE A C 1
ATOM 1608 O O . PHE A 1 194 ? 6.161 -3.404 -15.704 1.00 98.38 194 PHE A O 1
ATOM 1615 N N . ASP A 1 195 ? 7.306 -5.288 -15.266 1.00 98.06 195 ASP A N 1
ATOM 1616 C CA . ASP A 1 195 ? 6.171 -6.035 -14.736 1.00 98.06 195 ASP A CA 1
ATOM 1617 C C . ASP A 1 195 ? 5.851 -5.578 -13.304 1.00 98.06 195 ASP A C 1
ATOM 1619 O O . ASP A 1 195 ? 6.738 -5.435 -12.466 1.00 98.06 195 ASP A O 1
ATOM 1623 N N . LEU A 1 196 ? 4.580 -5.343 -12.993 1.00 97.94 196 LEU A N 1
ATOM 1624 C CA . LEU A 1 196 ? 4.154 -4.871 -11.672 1.00 97.94 196 LEU A CA 1
ATOM 1625 C C . LEU A 1 196 ? 4.352 -5.927 -10.566 1.00 97.94 196 LEU A C 1
ATOM 1627 O O . LEU A 1 196 ? 4.641 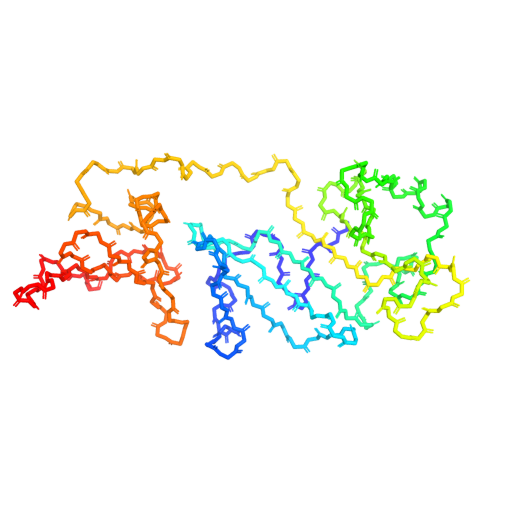-5.597 -9.409 1.00 97.94 196 LEU A O 1
ATOM 1631 N N . VAL A 1 197 ? 4.196 -7.206 -10.906 1.00 97.25 197 VAL A N 1
ATOM 1632 C CA . VAL A 1 197 ? 4.202 -8.331 -9.962 1.00 97.25 197 VAL A CA 1
ATOM 1633 C C . VAL A 1 197 ? 5.605 -8.864 -9.720 1.00 97.25 197 VAL A C 1
ATOM 1635 O O . VAL A 1 197 ? 5.911 -9.213 -8.580 1.00 97.25 197 VAL A O 1
ATOM 1638 N N . THR A 1 198 ? 6.468 -8.899 -10.733 1.00 97.06 198 THR A N 1
ATOM 1639 C CA . THR A 1 198 ? 7.852 -9.371 -10.562 1.00 97.06 198 THR A CA 1
ATOM 1640 C C . THR A 1 198 ? 8.859 -8.234 -10.439 1.00 97.06 198 THR A C 1
ATOM 1642 O O . THR A 1 198 ? 9.925 -8.437 -9.865 1.00 97.06 198 THR A O 1
ATOM 1645 N N . ARG A 1 199 ? 8.506 -7.024 -10.902 1.00 96.56 199 ARG A N 1
ATOM 1646 C CA . ARG A 1 199 ? 9.407 -5.869 -11.079 1.00 96.56 199 ARG A CA 1
ATOM 1647 C C . ARG A 1 199 ? 10.470 -6.087 -12.157 1.00 96.56 199 ARG A C 1
ATOM 1649 O O . ARG A 1 199 ? 11.319 -5.215 -12.331 1.00 96.56 199 ARG A O 1
ATOM 1656 N N . ASP A 1 200 ? 10.419 -7.181 -12.909 1.00 97.31 200 ASP A N 1
ATOM 1657 C CA . ASP A 1 200 ? 11.380 -7.439 -13.979 1.00 97.31 200 ASP A CA 1
ATOM 1658 C C . ASP A 1 200 ? 11.167 -6.487 -15.151 1.00 97.31 200 ASP A C 1
ATOM 1660 O O . ASP A 1 200 ? 10.048 -6.063 -15.453 1.00 97.31 200 ASP A O 1
ATOM 1664 N N . ILE A 1 201 ? 12.259 -6.143 -15.827 1.00 97.56 201 ILE A N 1
ATOM 1665 C CA . ILE A 1 201 ? 12.198 -5.349 -17.048 1.00 97.56 201 ILE A CA 1
ATOM 1666 C C . ILE A 1 201 ? 11.494 -6.156 -18.149 1.00 97.56 201 ILE A C 1
ATOM 1668 O O . ILE A 1 201 ? 11.868 -7.284 -18.458 1.00 97.56 201 ILE A O 1
ATOM 1672 N N . LYS A 1 202 ? 10.489 -5.554 -18.782 1.00 97.50 202 LYS A N 1
ATOM 1673 C CA . LYS A 1 202 ? 9.810 -6.090 -19.972 1.00 97.50 202 LYS A CA 1
ATOM 1674 C C . LYS A 1 202 ? 10.412 -5.511 -21.245 1.00 97.50 202 LYS A C 1
ATOM 1676 O O . LYS A 1 202 ? 10.674 -6.231 -22.207 1.00 97.50 202 LYS A O 1
ATOM 1681 N N . SER A 1 203 ? 10.674 -4.204 -21.258 1.00 97.25 203 SER A N 1
ATOM 1682 C CA . SER A 1 203 ? 11.258 -3.546 -22.428 1.00 97.25 203 SER A CA 1
ATOM 1683 C C . SER A 1 203 ? 11.960 -2.233 -22.115 1.00 97.25 203 SER A C 1
ATOM 1685 O O . SER A 1 203 ? 11.549 -1.503 -21.212 1.00 97.25 203 SER A O 1
ATOM 1687 N N . ILE A 1 204 ? 12.950 -1.900 -22.945 1.00 97.62 204 ILE A N 1
ATOM 1688 C CA . ILE A 1 204 ? 13.589 -0.582 -23.005 1.00 97.62 204 ILE A CA 1
ATOM 1689 C C . ILE A 1 204 ? 13.435 -0.051 -24.431 1.00 97.62 204 ILE A C 1
ATOM 1691 O O . ILE A 1 204 ? 13.910 -0.682 -25.379 1.00 97.62 204 ILE A O 1
ATOM 1695 N N . GLN A 1 205 ? 12.783 1.098 -24.585 1.00 97.62 205 GLN A N 1
ATOM 1696 C CA . GLN A 1 205 ? 12.517 1.734 -25.875 1.00 97.62 205 GLN A CA 1
ATOM 1697 C C . GLN A 1 205 ? 13.242 3.075 -25.974 1.00 97.62 205 GLN A C 1
ATOM 1699 O O . GLN A 1 205 ? 13.123 3.904 -25.075 1.00 97.62 205 GLN A O 1
ATOM 1704 N N . ASN A 1 206 ? 13.942 3.315 -27.081 1.00 97.25 206 ASN A N 1
ATOM 1705 C CA . ASN A 1 206 ? 14.446 4.642 -27.418 1.00 97.25 206 ASN A CA 1
ATOM 1706 C C . ASN A 1 206 ? 13.285 5.507 -27.945 1.00 97.25 206 ASN A C 1
ATOM 1708 O O . ASN A 1 206 ? 12.585 5.130 -28.885 1.00 97.25 206 ASN A O 1
ATOM 1712 N N . LEU A 1 207 ? 13.052 6.661 -27.329 1.00 95.75 207 LEU A N 1
ATOM 1713 C CA . LEU A 1 207 ? 11.935 7.551 -27.642 1.00 95.75 207 LEU A CA 1
ATOM 1714 C C . LEU A 1 207 ? 12.150 8.370 -28.922 1.00 95.75 207 LEU A C 1
ATOM 1716 O O . LEU A 1 207 ? 11.161 8.742 -29.557 1.00 95.75 207 LEU A O 1
ATOM 1720 N N . GLU A 1 208 ? 13.401 8.609 -29.321 1.00 95.06 208 GLU A N 1
ATOM 1721 C CA . GLU A 1 208 ? 13.749 9.316 -30.559 1.00 95.06 208 GLU A CA 1
ATOM 1722 C C . GLU A 1 208 ? 13.593 8.405 -31.779 1.00 95.06 208 GLU A C 1
ATOM 1724 O O . GLU A 1 208 ? 12.908 8.764 -32.736 1.00 95.06 208 GLU A O 1
ATOM 1729 N N . THR A 1 209 ? 14.184 7.205 -31.738 1.00 95.81 209 THR A N 1
ATOM 1730 C CA . THR A 1 209 ? 14.158 6.263 -32.874 1.00 95.81 209 THR A CA 1
ATOM 1731 C C . THR A 1 209 ? 12.928 5.360 -32.880 1.00 95.81 209 THR A C 1
ATOM 1733 O O . THR A 1 209 ? 12.619 4.752 -33.902 1.00 95.81 209 THR A O 1
ATOM 1736 N N . ARG A 1 210 ? 12.210 5.272 -31.751 1.00 93.19 210 ARG A N 1
ATOM 1737 C CA . ARG A 1 210 ? 11.110 4.324 -31.479 1.00 93.19 210 ARG A CA 1
ATOM 1738 C C . ARG A 1 210 ? 11.526 2.853 -31.436 1.00 93.19 210 ARG A C 1
ATOM 1740 O O . ARG A 1 210 ? 10.665 1.998 -31.220 1.00 93.19 210 ARG A O 1
ATOM 1747 N N . GLU A 1 211 ? 12.813 2.556 -31.574 1.00 92.94 211 GLU A N 1
ATOM 1748 C CA . GLU A 1 211 ? 13.341 1.195 -31.555 1.00 92.94 211 GLU A CA 1
ATOM 1749 C C . GLU A 1 211 ? 13.413 0.632 -30.132 1.00 92.94 211 GLU A C 1
ATOM 1751 O O . GLU A 1 211 ? 13.684 1.340 -29.157 1.00 92.94 211 GLU A O 1
ATOM 1756 N N . PHE A 1 212 ? 13.200 -0.678 -30.015 1.00 91.75 212 PHE A N 1
ATOM 1757 C CA . PHE A 1 212 ? 13.423 -1.396 -28.768 1.00 91.75 212 PHE A CA 1
ATOM 1758 C C . PHE A 1 212 ? 14.894 -1.779 -28.647 1.00 91.75 212 PHE A C 1
ATOM 1760 O O . PHE A 1 212 ? 15.405 -2.574 -29.431 1.00 91.75 212 PHE A O 1
ATOM 1767 N N . VAL A 1 213 ? 15.557 -1.246 -27.624 1.00 88.31 213 VAL A N 1
ATOM 1768 C CA . VAL A 1 213 ? 16.936 -1.615 -27.275 1.00 88.31 213 VAL A CA 1
ATOM 1769 C C . VAL A 1 213 ? 16.965 -3.010 -26.664 1.00 88.31 213 VAL A C 1
ATOM 1771 O O . VAL A 1 213 ? 17.896 -3.777 -26.900 1.00 88.31 213 VAL A O 1
ATOM 1774 N N . LYS A 1 214 ? 15.941 -3.341 -25.869 1.00 86.88 214 LYS A N 1
ATOM 1775 C CA . LYS A 1 214 ? 15.756 -4.664 -25.271 1.00 86.88 214 LYS A CA 1
ATOM 1776 C C . LYS A 1 214 ? 14.280 -4.999 -25.144 1.00 86.88 214 LYS A C 1
ATOM 1778 O O . LYS A 1 214 ? 13.477 -4.146 -24.765 1.00 86.88 214 LYS A O 1
ATOM 1783 N N . THR A 1 215 ? 13.964 -6.258 -25.406 1.00 78.75 215 THR A N 1
ATOM 1784 C CA . THR A 1 215 ? 12.691 -6.898 -25.074 1.00 78.75 215 THR A CA 1
ATOM 1785 C C . THR A 1 215 ? 13.002 -8.193 -24.343 1.00 78.75 215 THR A C 1
ATOM 1787 O O . THR A 1 215 ? 13.971 -8.880 -24.673 1.00 78.75 215 THR A O 1
ATOM 1790 N N . TYR A 1 216 ? 12.219 -8.482 -23.316 1.00 77.12 216 TYR A N 1
ATOM 1791 C CA . TYR A 1 216 ? 12.316 -9.708 -22.542 1.00 77.12 216 TYR A CA 1
ATOM 1792 C C . TYR A 1 216 ? 10.962 -10.412 -22.645 1.00 77.12 216 TYR A C 1
ATOM 1794 O O . TYR A 1 216 ? 9.922 -9.751 -22.623 1.00 77.12 216 TYR A O 1
ATOM 1802 N N . ASN A 1 217 ? 11.003 -11.727 -22.863 1.00 56.19 217 ASN A N 1
ATOM 1803 C CA . ASN A 1 217 ? 9.812 -12.567 -22.991 1.00 56.19 217 ASN A CA 1
ATOM 1804 C C . ASN A 1 217 ? 9.265 -12.956 -21.623 1.00 56.19 217 ASN A C 1
ATOM 1806 O O . ASN A 1 217 ? 10.104 -13.243 -20.739 1.00 56.19 217 ASN A O 1
#

Sequence (217 aa):
MKYEYQGIKLGDSIEKIINLLNNKNTKLNDFGTDLIYKTGSTIEDISTRIYICLYTGIVVMIKVFDQDFCLVEDLKIGLPITNEIIEKYGLYEDDVAEDEGYYESIKYKKLVINIDWGTGRLKRYNDGIERIIGYTFYEQDGLEFNIRKDEVDNYLQCKNLKDIFYSLRKTNTIEVDVDKREIYGQLDNYKFTFDLVTRDIKSIQNLETREFVKTYN